Protein AF-A0A3S0XST9-F1 (afdb_monomer)

Mean predicted aligned error: 10.54 Å

Solvent-accessible surface area (backbone atoms only — not comparable to full-atom values): 20485 Å² total; per-residue (Å²): 135,89,70,98,72,83,72,50,52,45,66,61,37,36,50,30,49,51,44,31,43,53,52,37,44,76,69,76,38,55,56,45,59,53,44,26,42,48,52,28,51,60,70,71,45,91,53,90,50,89,57,83,62,83,56,82,46,67,39,50,47,47,39,54,50,53,61,67,44,84,50,66,65,25,42,53,25,36,50,51,32,51,36,51,50,20,44,75,64,25,73,61,60,63,73,89,52,50,85,82,49,98,62,53,58,21,26,56,44,6,22,56,44,48,46,53,69,76,36,72,90,52,79,44,75,41,76,49,43,30,72,57,53,64,71,47,54,74,66,53,48,52,46,50,39,48,45,41,41,73,69,58,39,36,36,34,44,30,46,51,36,58,65,68,94,54,4,68,54,18,37,53,49,49,44,54,47,51,70,33,47,45,81,56,31,39,39,34,53,40,74,35,61,64,29,69,49,53,74,70,50,44,52,49,51,56,52,39,53,60,22,20,21,27,41,35,40,48,60,30,41,51,49,62,44,52,61,65,53,44,48,51,50,45,53,41,52,73,71,23,75,57,31,28,34,41,33,42,27,42,15,40,49,39,63,29,52,73,38,69,68,40,27,52,38,52,52,50,58,47,52,35,70,60,30,42,34,41,34,46,25,61,21,55,55,85,73,44,61,68,74,58,38,51,53,52,49,53,43,58,75,69,27,62,36,71,37,48,41,58,69,68,73,69,82,90,60,79,70,82,91,65,102,54,62,78,86,72,83,86,72,86,78,73,89,75,95,74,90,77,88,78,82,79,82,80,80,84,81,84,80,90,83,82,82,88,84,78,91,86,88,88,88,130

Structure (mmCIF, N/CA/C/O backbone):
data_AF-A0A3S0XST9-F1
#
_entry.id   AF-A0A3S0XST9-F1
#
loop_
_atom_site.group_PDB
_atom_site.id
_atom_site.type_symbol
_atom_site.label_atom_id
_atom_site.label_alt_id
_atom_site.label_comp_id
_atom_site.label_asym_id
_atom_site.label_entity_id
_atom_site.label_seq_id
_atom_site.pdbx_PDB_ins_code
_atom_site.Cartn_x
_atom_site.Cartn_y
_atom_site.Cartn_z
_atom_site.occupancy
_atom_site.B_iso_or_equiv
_atom_site.auth_seq_id
_atom_site.auth_comp_id
_atom_site.auth_asym_id
_atom_site.auth_atom_id
_atom_site.pdbx_PDB_model_num
ATOM 1 N N . MET A 1 1 ? -0.990 -10.143 44.076 1.00 29.45 1 MET A N 1
ATOM 2 C CA . MET A 1 1 ? 0.355 -10.098 43.459 1.00 29.45 1 MET A CA 1
ATOM 3 C C . MET A 1 1 ? 0.190 -10.361 41.968 1.00 29.45 1 MET A C 1
ATOM 5 O O . MET A 1 1 ? -0.316 -11.432 41.656 1.00 29.45 1 MET A O 1
ATOM 9 N N . PRO A 1 2 ? 0.519 -9.442 41.047 1.00 43.81 2 PRO A N 1
ATOM 10 C CA . PRO A 1 2 ? 0.408 -9.740 39.624 1.00 43.81 2 PRO A CA 1
ATOM 11 C C . PRO A 1 2 ? 1.675 -10.475 39.166 1.00 43.81 2 PRO A C 1
ATOM 13 O O . PRO A 1 2 ? 2.785 -9.961 39.301 1.00 43.81 2 PRO A O 1
ATOM 16 N N . GLY A 1 3 ? 1.509 -11.713 38.698 1.00 36.72 3 GLY A N 1
ATOM 17 C CA . GLY A 1 3 ? 2.599 -12.554 38.202 1.00 36.72 3 GLY A CA 1
ATOM 18 C C . GLY A 1 3 ? 3.196 -12.037 36.881 1.00 36.72 3 GLY A C 1
ATOM 19 O O . GLY A 1 3 ? 2.533 -11.300 36.150 1.00 36.72 3 GLY A O 1
ATOM 20 N N . PRO A 1 4 ? 4.441 -12.419 36.536 1.00 46.41 4 PRO A N 1
ATOM 21 C CA . PRO A 1 4 ? 5.232 -11.717 35.524 1.00 46.41 4 PRO A CA 1
ATOM 22 C C . PRO A 1 4 ? 4.907 -12.078 34.062 1.00 46.41 4 PRO A C 1
ATOM 24 O O . PRO A 1 4 ? 5.557 -11.563 33.158 1.00 46.41 4 PRO A O 1
ATOM 27 N N . PHE A 1 5 ? 3.908 -12.926 33.789 1.00 54.03 5 PHE A N 1
ATOM 28 C CA . PHE A 1 5 ? 3.659 -13.456 32.439 1.00 54.03 5 PHE A CA 1
ATOM 29 C C . PHE A 1 5 ? 2.185 -13.783 32.166 1.00 54.03 5 PHE A C 1
ATOM 31 O O . PHE A 1 5 ? 1.890 -14.806 31.549 1.00 54.03 5 PHE A O 1
ATOM 38 N N . ASN A 1 6 ? 1.243 -12.947 32.609 1.00 63.88 6 ASN A N 1
ATOM 39 C CA . ASN A 1 6 ? -0.163 -13.185 32.281 1.00 63.88 6 ASN A CA 1
ATOM 40 C C . ASN A 1 6 ? -0.367 -13.081 30.755 1.00 63.88 6 ASN A C 1
ATOM 42 O O . ASN A 1 6 ? -0.188 -12.024 30.140 1.00 63.88 6 ASN A O 1
ATOM 46 N N . LYS A 1 7 ? -0.680 -14.221 30.135 1.00 82.38 7 LYS A N 1
ATOM 47 C CA . LYS A 1 7 ? -1.118 -14.333 28.743 1.00 82.38 7 LYS A CA 1
ATOM 48 C C . LYS A 1 7 ? -2.631 -14.457 28.783 1.00 82.38 7 LYS A C 1
ATOM 50 O O . LYS A 1 7 ? -3.124 -15.425 29.346 1.00 82.38 7 LYS A O 1
ATOM 55 N N . PHE A 1 8 ? -3.327 -13.490 28.206 1.00 88.12 8 PHE A N 1
ATOM 56 C CA . PHE A 1 8 ? -4.782 -13.497 28.159 1.00 88.12 8 PHE A CA 1
ATOM 57 C C . PHE A 1 8 ? -5.239 -14.045 26.817 1.00 88.12 8 PHE A C 1
ATOM 59 O O . PHE A 1 8 ? -4.691 -13.703 25.762 1.00 88.12 8 PHE A O 1
ATOM 66 N N . SER A 1 9 ? -6.210 -14.940 26.879 1.00 92.94 9 SER A N 1
ATOM 67 C CA . SER A 1 9 ? -6.907 -15.511 25.739 1.00 92.94 9 SER A CA 1
ATOM 68 C C . SER A 1 9 ? -7.765 -14.463 25.032 1.00 92.94 9 SER A C 1
ATOM 70 O O . SER A 1 9 ? -8.048 -13.385 25.556 1.00 92.94 9 SER A O 1
ATOM 72 N N . PHE A 1 10 ? -8.177 -14.794 23.813 1.00 93.56 10 PHE A N 1
ATOM 73 C CA . PHE A 1 10 ? -9.104 -13.975 23.048 1.00 93.56 10 PHE A CA 1
ATOM 74 C C . PHE A 1 10 ? -10.433 -13.749 23.793 1.00 93.56 10 PHE A C 1
ATOM 76 O O . PHE A 1 10 ? -10.877 -12.609 23.894 1.00 93.56 10 PHE A O 1
ATOM 83 N N . GLU A 1 11 ? -11.008 -14.799 24.389 1.00 96.38 11 GLU A N 1
ATOM 84 C CA . GLU A 1 11 ? -12.273 -14.710 25.134 1.00 96.38 11 GLU A CA 1
ATOM 85 C C . GLU A 1 11 ? -12.169 -13.801 26.366 1.00 96.38 11 GLU A C 1
ATOM 87 O O . GLU A 1 11 ? -13.071 -13.010 26.626 1.00 96.38 11 GLU A O 1
ATOM 92 N N . GLU A 1 12 ? -11.047 -13.836 27.092 1.00 95.56 12 GLU A N 1
ATOM 93 C CA . GLU A 1 12 ? -10.814 -12.918 28.216 1.00 95.56 12 GLU A CA 1
ATOM 94 C C . GLU A 1 12 ? -10.725 -11.460 27.747 1.00 95.56 12 GLU A C 1
ATOM 96 O O . GLU A 1 12 ? -11.299 -10.567 28.375 1.00 95.56 12 GLU A O 1
ATOM 101 N N . CYS A 1 13 ? -10.042 -11.201 26.626 1.00 97.00 13 CYS A N 1
ATOM 102 C CA . CYS A 1 13 ? -9.981 -9.863 26.040 1.00 97.00 13 CYS A CA 1
ATOM 103 C C . CYS A 1 13 ? -11.356 -9.374 25.575 1.00 97.00 13 CYS A C 1
ATOM 105 O O . CYS A 1 13 ? -11.729 -8.236 25.862 1.00 97.00 13 CYS A O 1
ATOM 107 N N . LYS A 1 14 ? -12.115 -10.235 24.897 1.00 97.31 14 LYS A N 1
ATOM 108 C CA . LYS A 1 14 ? -13.475 -9.951 24.437 1.00 97.31 14 LYS A CA 1
ATOM 109 C C . LYS A 1 14 ? -14.407 -9.635 25.602 1.00 97.31 14 LYS A C 1
ATOM 111 O O . LYS A 1 14 ? -15.058 -8.593 25.585 1.00 97.31 14 LYS A O 1
ATOM 116 N N . HIS A 1 15 ? -14.399 -10.466 26.642 1.00 97.50 15 HIS A N 1
ATOM 117 C CA . HIS A 1 15 ? -15.214 -10.255 27.834 1.00 97.50 15 HIS A CA 1
ATOM 118 C C . HIS A 1 15 ? -14.896 -8.922 28.525 1.00 97.50 15 HIS A C 1
ATOM 120 O O . HIS A 1 15 ? -15.807 -8.191 28.904 1.00 97.50 15 HIS A O 1
ATOM 126 N N . ALA A 1 16 ? -13.614 -8.563 28.642 1.00 97.44 16 ALA A N 1
ATOM 127 C CA . ALA A 1 16 ? -13.216 -7.291 29.238 1.00 97.44 16 ALA A CA 1
ATOM 128 C C . ALA A 1 16 ? -13.694 -6.077 28.424 1.00 97.44 16 ALA A C 1
ATOM 130 O O . ALA A 1 16 ? -14.149 -5.090 29.006 1.00 97.44 16 ALA A O 1
ATOM 131 N N . ILE A 1 17 ? -13.627 -6.149 27.090 1.00 98.06 17 ILE A N 1
ATOM 132 C CA . ILE A 1 17 ? -14.151 -5.094 26.213 1.00 98.06 17 ILE A CA 1
ATOM 133 C C . ILE A 1 17 ? -15.674 -5.002 26.359 1.00 98.06 17 ILE A C 1
ATOM 135 O O . ILE A 1 17 ? -16.196 -3.913 26.572 1.00 98.06 17 ILE A O 1
ATOM 139 N N . GLU A 1 18 ? -16.398 -6.121 26.324 1.00 97.88 18 GLU A N 1
ATOM 140 C CA . GLU A 1 18 ? -17.858 -6.134 26.489 1.00 97.88 18 GLU A CA 1
ATOM 141 C C . GLU A 1 18 ? -18.297 -5.590 27.858 1.00 97.88 18 GLU A C 1
ATOM 143 O O . GLU A 1 18 ? -19.232 -4.790 27.932 1.00 97.88 18 GLU A O 1
ATOM 148 N N . ALA A 1 19 ? -17.596 -5.952 28.936 1.00 97.44 19 ALA A N 1
ATOM 149 C CA . ALA A 1 19 ? -17.848 -5.420 30.274 1.00 97.44 19 ALA A CA 1
ATOM 150 C C . ALA A 1 19 ? -17.628 -3.900 30.337 1.00 97.44 19 ALA A C 1
ATOM 152 O O . ALA A 1 19 ? -18.449 -3.183 30.914 1.00 97.44 19 ALA A O 1
ATOM 153 N N . PHE A 1 20 ? -16.562 -3.398 29.704 1.00 97.31 20 PHE A N 1
ATOM 154 C CA . PHE A 1 20 ? -16.310 -1.963 29.576 1.00 97.31 20 PHE A CA 1
ATOM 155 C C . PHE A 1 20 ? -17.433 -1.247 28.811 1.00 97.31 20 PHE A C 1
ATOM 157 O O . PHE A 1 20 ? -17.933 -0.227 29.283 1.00 97.31 20 PHE A O 1
ATOM 164 N N . LEU A 1 21 ? -17.885 -1.797 27.680 1.00 96.81 21 LEU A N 1
ATOM 165 C CA . LEU A 1 21 ? -18.958 -1.202 26.874 1.00 96.81 21 LEU A CA 1
ATOM 166 C C . LEU A 1 21 ? -20.324 -1.237 27.569 1.00 96.81 21 LEU A C 1
ATOM 168 O O . LEU A 1 21 ? -21.140 -0.336 27.389 1.00 96.81 21 LEU A O 1
ATOM 172 N N . ASN A 1 22 ? -20.605 -2.278 28.351 1.00 96.50 22 ASN A N 1
ATOM 173 C CA . ASN A 1 22 ? -21.838 -2.344 29.135 1.00 96.50 22 ASN A CA 1
ATOM 174 C C . ASN A 1 22 ? -21.806 -1.333 30.288 1.00 96.50 22 ASN A C 1
ATOM 176 O O . ASN A 1 22 ? -22.808 -0.668 30.556 1.00 96.50 22 ASN A O 1
ATOM 180 N N . TYR A 1 23 ? -20.648 -1.166 30.932 1.00 95.62 23 TYR A N 1
ATOM 181 C CA . TYR A 1 23 ? -20.463 -0.123 31.935 1.00 95.62 23 TYR A CA 1
ATOM 182 C C . TYR A 1 23 ? -20.606 1.278 31.336 1.00 95.62 23 TYR A C 1
ATOM 184 O O . TYR A 1 23 ? -21.320 2.103 31.906 1.00 95.62 23 TYR A O 1
ATOM 192 N N . SER A 1 24 ? -19.998 1.552 30.179 1.00 94.38 24 SER A N 1
ATOM 193 C CA . SER A 1 24 ? -20.101 2.872 29.554 1.00 94.38 24 SER A CA 1
ATOM 194 C C . SER A 1 24 ? -21.536 3.228 29.178 1.00 94.38 24 SER A C 1
ATOM 196 O O . SER A 1 24 ? -21.998 4.327 29.486 1.00 94.38 24 SER A O 1
ATOM 198 N N . GLN A 1 25 ? -22.290 2.258 28.661 1.00 94.44 25 GLN A N 1
ATOM 199 C CA . GLN A 1 25 ? -23.712 2.423 28.384 1.00 94.44 25 GLN A CA 1
ATOM 200 C C . GLN A 1 25 ? -24.525 2.700 29.660 1.00 94.44 25 GLN A C 1
ATOM 202 O O . GLN A 1 25 ? -25.436 3.524 29.635 1.00 94.44 25 GLN A O 1
ATOM 207 N N . SER A 1 26 ? -24.174 2.083 30.797 1.00 94.88 26 SER A N 1
ATOM 208 C CA . SER A 1 26 ? -24.804 2.380 32.099 1.00 94.88 26 SER A CA 1
ATOM 209 C C . SER A 1 26 ? -24.530 3.804 32.610 1.00 94.88 26 SER A C 1
ATOM 211 O O . SER A 1 26 ? -25.218 4.283 33.510 1.00 94.88 26 SER A O 1
ATOM 213 N N . LYS A 1 27 ? -23.523 4.477 32.041 1.00 93.06 27 LYS A N 1
ATOM 214 C CA . LYS A 1 27 ? -23.192 5.889 32.273 1.00 93.06 27 LYS A CA 1
ATOM 215 C C . LYS A 1 27 ? -23.728 6.806 31.171 1.00 93.06 27 LYS A C 1
ATOM 217 O O . LYS A 1 27 ? -23.290 7.946 31.089 1.00 93.06 27 LYS A O 1
ATOM 222 N N . GLU A 1 28 ? -24.648 6.307 30.343 1.00 93.31 28 GLU A N 1
ATOM 223 C CA . GLU A 1 28 ? -25.253 7.034 29.218 1.00 93.31 28 GLU A CA 1
ATOM 224 C C . GLU A 1 28 ? -24.237 7.454 28.139 1.00 93.31 28 GLU A C 1
ATOM 226 O O . GLU A 1 28 ? -24.480 8.376 27.363 1.00 93.31 28 GLU A O 1
ATOM 231 N N . ILE A 1 29 ? -23.097 6.758 28.057 1.00 92.25 29 ILE A N 1
ATOM 232 C CA . ILE A 1 29 ? -22.080 6.980 27.026 1.00 92.25 29 ILE A CA 1
ATOM 233 C C . ILE A 1 29 ? -22.273 5.955 25.916 1.00 92.25 29 ILE A C 1
ATOM 235 O O . ILE A 1 29 ? -22.335 4.747 26.158 1.00 92.25 29 ILE A O 1
ATOM 239 N N . ASP A 1 30 ? -22.345 6.443 24.681 1.00 91.94 30 ASP A N 1
ATOM 240 C CA . ASP A 1 30 ? -22.542 5.595 23.516 1.00 91.94 30 ASP A CA 1
ATOM 241 C C . ASP A 1 30 ? -21.377 4.601 23.317 1.00 91.94 30 ASP A C 1
ATOM 243 O O . ASP A 1 30 ? -20.200 4.907 23.568 1.00 91.94 30 ASP A O 1
ATOM 247 N N . LYS A 1 31 ? -21.697 3.382 22.861 1.00 93.75 31 LYS A N 1
ATOM 248 C CA . LYS A 1 31 ? -20.695 2.326 22.635 1.00 93.75 31 LYS A CA 1
ATOM 249 C C . LYS A 1 31 ? -19.704 2.708 21.539 1.00 93.75 31 LYS A C 1
ATOM 251 O O . LYS A 1 31 ? -18.527 2.378 21.670 1.00 93.75 31 LYS A O 1
ATOM 256 N N . LEU A 1 32 ? -20.141 3.429 20.507 1.00 92.62 32 LEU A N 1
ATOM 257 C CA . LEU A 1 32 ? -19.285 3.922 19.430 1.00 92.62 32 LEU A CA 1
ATOM 258 C C . LEU A 1 32 ? -18.243 4.909 19.957 1.00 92.62 32 LEU A C 1
ATOM 260 O O . LEU A 1 32 ? -17.057 4.787 19.638 1.00 92.62 32 LEU A O 1
ATOM 264 N N . ALA A 1 33 ? -18.671 5.856 20.795 1.00 92.19 33 ALA A N 1
ATOM 265 C CA . ALA A 1 33 ? -17.771 6.806 21.444 1.00 92.19 33 ALA A CA 1
ATOM 266 C C . ALA A 1 33 ? -16.784 6.080 22.373 1.00 92.19 33 ALA A C 1
ATOM 268 O O . ALA A 1 33 ? -15.579 6.302 22.303 1.00 92.19 33 ALA A O 1
ATOM 269 N N . SER A 1 34 ? -17.281 5.130 23.168 1.00 94.19 34 SER A N 1
ATOM 270 C CA . SER A 1 34 ? -16.461 4.334 24.094 1.00 94.19 34 SER A CA 1
ATOM 271 C C . SER A 1 34 ? -15.397 3.497 23.372 1.00 94.19 34 SER A C 1
ATOM 273 O O . SER A 1 34 ? -14.256 3.411 23.825 1.00 94.19 34 SER A O 1
ATOM 275 N N . LEU A 1 35 ? -15.756 2.883 22.241 1.00 95.50 35 LEU A N 1
ATOM 276 C CA . LEU A 1 35 ? -14.823 2.143 21.390 1.00 95.50 35 LEU A CA 1
ATOM 277 C C . LEU A 1 35 ? -13.789 3.064 20.750 1.00 95.50 35 LEU A C 1
ATOM 279 O O . LEU A 1 35 ? -12.612 2.714 20.715 1.00 95.50 35 LEU A O 1
ATOM 283 N N . SER A 1 36 ? -14.211 4.240 20.287 1.00 94.00 36 SER A N 1
ATOM 284 C CA . SER A 1 36 ? -13.307 5.234 19.704 1.00 94.00 36 SER A CA 1
ATOM 285 C C . SER A 1 36 ? -12.262 5.694 20.724 1.00 94.00 36 SER A C 1
ATOM 287 O O . SER A 1 36 ? -11.063 5.632 20.448 1.00 94.00 36 SER A O 1
ATOM 289 N N . ASP A 1 37 ? -12.692 6.003 21.950 1.00 92.75 37 ASP A N 1
ATOM 290 C CA . ASP A 1 37 ? -11.800 6.306 23.071 1.00 92.75 37 ASP A CA 1
ATOM 291 C C . ASP A 1 37 ? -10.839 5.148 23.376 1.00 92.75 37 ASP A C 1
ATOM 293 O O . ASP A 1 37 ? -9.653 5.377 23.627 1.00 92.75 37 ASP A O 1
ATOM 297 N N . LEU A 1 38 ? -11.322 3.901 23.340 1.00 95.00 38 LEU A N 1
ATOM 298 C CA . LEU A 1 38 ? -10.500 2.721 23.614 1.00 95.00 38 LEU A CA 1
ATOM 299 C C . LEU A 1 38 ? -9.445 2.466 22.531 1.00 95.00 38 LEU A C 1
ATOM 301 O O . LEU A 1 38 ? -8.315 2.104 22.867 1.00 95.00 38 LEU A O 1
ATOM 305 N N . ILE A 1 39 ? -9.776 2.681 21.256 1.00 95.00 39 ILE A N 1
ATOM 306 C CA . ILE A 1 39 ? -8.812 2.605 20.149 1.00 95.00 39 ILE A CA 1
ATOM 307 C C . ILE A 1 39 ? -7.715 3.653 20.349 1.00 95.00 39 ILE A C 1
ATOM 309 O O . ILE A 1 39 ? -6.527 3.322 20.325 1.00 95.00 39 ILE A O 1
ATOM 313 N N . MET A 1 40 ? -8.103 4.902 20.611 1.00 92.94 40 MET A N 1
ATOM 314 C CA . MET A 1 40 ? -7.154 5.996 20.808 1.00 92.94 40 MET A CA 1
ATOM 315 C C . MET A 1 40 ? -6.267 5.758 22.038 1.00 92.94 40 MET A C 1
ATOM 317 O O . MET A 1 40 ? -5.046 5.926 21.959 1.00 92.94 40 MET A O 1
ATOM 321 N N . TYR A 1 41 ? -6.840 5.249 23.134 1.00 92.94 41 TYR A N 1
ATOM 322 C CA . TYR A 1 41 ? -6.091 4.815 24.317 1.00 92.94 41 TYR A CA 1
ATOM 323 C C . TYR A 1 41 ? -5.086 3.701 23.989 1.00 92.94 41 TYR A C 1
ATOM 325 O O . TYR A 1 41 ? -3.910 3.799 24.349 1.00 92.94 41 TYR A O 1
ATOM 333 N N . TYR A 1 42 ? -5.513 2.662 23.263 1.00 93.19 42 TYR A N 1
ATOM 334 C CA . TYR A 1 42 ? -4.647 1.556 22.838 1.00 93.19 42 TYR A CA 1
ATOM 335 C C . TYR A 1 42 ? -3.467 2.049 21.986 1.00 93.19 42 TYR A C 1
ATOM 337 O O . TYR A 1 42 ? -2.326 1.610 22.162 1.00 93.19 42 TYR A O 1
ATOM 345 N N . MET A 1 43 ? -3.725 3.013 21.102 1.00 92.38 43 MET A N 1
ATOM 346 C CA . MET A 1 43 ? -2.717 3.656 20.258 1.00 92.38 43 MET A CA 1
ATOM 347 C C . MET A 1 43 ? -1.849 4.681 20.998 1.00 92.38 43 MET A C 1
ATOM 349 O O . MET A 1 43 ? -0.888 5.185 20.414 1.00 92.38 43 MET A O 1
ATOM 353 N N . LYS A 1 44 ? -2.150 4.966 22.273 1.00 91.00 44 LYS A N 1
ATOM 354 C CA . LYS A 1 44 ? -1.510 6.007 23.094 1.00 91.00 44 LYS A CA 1
ATOM 355 C C . LYS A 1 44 ? -1.620 7.404 22.478 1.00 91.00 44 LYS A C 1
ATOM 357 O O . LYS A 1 44 ? -0.702 8.213 22.608 1.00 91.00 44 LYS A O 1
ATOM 362 N N . GLN A 1 45 ? -2.720 7.660 21.784 1.00 89.88 45 GLN A N 1
ATOM 363 C CA . GLN A 1 45 ? -3.046 8.968 21.233 1.00 89.88 45 GLN A CA 1
ATOM 364 C C . GLN A 1 45 ? -3.868 9.777 22.241 1.00 89.88 45 GLN A C 1
ATOM 366 O O . GLN A 1 45 ? -4.486 9.185 23.129 1.00 89.88 45 GLN A O 1
ATOM 371 N N . PRO A 1 46 ? -3.899 11.118 22.130 1.00 85.25 46 PRO A N 1
ATOM 372 C CA . PRO A 1 46 ? -4.841 11.929 22.886 1.00 85.25 46 PRO A CA 1
ATOM 373 C C . PRO A 1 46 ? -6.265 11.436 22.636 1.00 85.25 46 PRO A C 1
ATOM 375 O O . PRO A 1 46 ? -6.659 11.215 21.495 1.00 85.25 46 PRO A O 1
ATOM 378 N N . HIS A 1 47 ? -7.024 11.261 23.708 1.00 82.12 47 HIS A N 1
ATOM 379 C CA . HIS A 1 47 ? -8.418 10.859 23.646 1.00 82.12 47 HIS A CA 1
ATOM 380 C C . HIS A 1 47 ? -9.225 11.703 24.640 1.00 82.12 47 HIS A C 1
ATOM 382 O O . HIS A 1 47 ? -8.654 12.191 25.622 1.00 82.12 47 HIS A O 1
ATOM 388 N N . PRO A 1 48 ? -10.540 11.864 24.426 1.00 75.75 48 PRO A N 1
ATOM 389 C CA . PRO A 1 48 ? -11.424 12.652 25.289 1.00 75.75 48 PRO A CA 1
ATOM 390 C C . PRO A 1 48 ? -11.452 12.226 26.768 1.00 75.75 48 PRO A C 1
ATOM 392 O O . PRO A 1 48 ? -12.000 12.950 27.594 1.00 75.75 48 PRO A O 1
ATOM 395 N N . ASN A 1 49 ? -10.846 11.083 27.122 1.00 68.06 49 ASN A N 1
ATOM 396 C CA . ASN A 1 49 ? -10.783 10.539 28.483 1.00 68.06 49 ASN A CA 1
ATOM 397 C C . ASN A 1 49 ? -12.169 10.299 29.114 1.00 68.06 49 ASN A C 1
ATOM 399 O O . ASN A 1 49 ? -12.299 10.385 30.333 1.00 68.06 49 ASN A O 1
ATOM 403 N N . THR A 1 50 ? -13.189 9.940 28.322 1.00 71.81 50 THR A N 1
ATOM 404 C CA . THR A 1 50 ? -14.578 9.835 28.818 1.00 71.81 50 THR A CA 1
ATOM 405 C C . THR A 1 50 ? -14.728 8.898 30.020 1.00 71.81 50 THR A C 1
ATOM 407 O O . THR A 1 50 ? -15.388 9.248 30.994 1.00 71.81 50 THR A O 1
ATOM 410 N N . LEU A 1 51 ? -14.078 7.729 29.992 1.00 84.19 51 LEU A N 1
ATOM 411 C CA . LEU A 1 51 ? -14.031 6.784 31.122 1.00 84.19 51 LEU A CA 1
ATOM 412 C C . LEU A 1 51 ? -12.628 6.248 31.414 1.00 84.19 51 LEU A C 1
ATOM 414 O O . LEU A 1 51 ? -12.338 5.841 32.537 1.00 84.19 51 LEU A O 1
ATOM 418 N N . LEU A 1 52 ? -11.743 6.251 30.416 1.00 86.19 52 LEU A N 1
ATOM 419 C CA . LEU A 1 52 ? -10.425 5.612 30.486 1.00 86.19 52 LEU A CA 1
ATOM 420 C C . LEU A 1 52 ? -9.383 6.417 31.288 1.00 86.19 52 LEU A C 1
ATOM 422 O O . LEU A 1 52 ? -8.291 5.903 31.538 1.00 86.19 52 LEU A O 1
ATOM 426 N N . GLY A 1 53 ? -9.721 7.632 31.731 1.00 78.50 53 GLY A N 1
ATOM 427 C CA . GLY A 1 53 ? -8.879 8.482 32.577 1.00 78.50 53 GLY A CA 1
ATOM 428 C C . GLY A 1 53 ? -8.736 7.939 34.004 1.00 78.50 53 GLY A C 1
ATOM 429 O O . GLY A 1 53 ? -7.843 7.134 34.279 1.00 78.50 53 GLY A O 1
ATOM 430 N N . GLU A 1 54 ? -9.623 8.358 34.910 1.00 71.38 54 GLU A N 1
ATOM 431 C CA . GLU A 1 54 ? -9.510 8.107 36.362 1.00 71.38 54 GLU A CA 1
ATOM 432 C C . GLU A 1 54 ? -10.546 7.126 36.934 1.00 71.38 54 GLU A C 1
ATOM 434 O O . GLU A 1 54 ? -10.609 6.940 38.147 1.00 71.38 54 GLU A O 1
ATOM 439 N N . SER A 1 55 ? -11.360 6.475 36.096 1.00 83.62 55 SER A N 1
ATOM 440 C CA . SER A 1 55 ? -12.355 5.528 36.609 1.00 83.62 55 SER A CA 1
ATOM 441 C C . SER A 1 55 ? -11.696 4.380 37.382 1.00 83.62 55 SER A C 1
ATOM 443 O O . SER A 1 55 ? -10.765 3.729 36.896 1.00 83.62 55 SER A O 1
ATOM 445 N N . THR A 1 56 ? -12.215 4.126 38.584 1.00 87.31 56 THR A N 1
ATOM 446 C CA . THR A 1 56 ? -11.827 3.011 39.457 1.00 87.31 56 THR A CA 1
ATOM 447 C C . THR A 1 56 ? -12.700 1.773 39.252 1.00 87.31 56 THR A C 1
ATOM 449 O O . THR A 1 56 ? -12.598 0.823 40.024 1.00 87.31 56 THR A O 1
ATOM 452 N N . GLU A 1 57 ? -13.592 1.792 38.261 1.00 94.56 57 GLU A N 1
ATOM 453 C CA . GLU A 1 57 ? -14.455 0.657 37.948 1.00 94.56 57 GLU A CA 1
ATOM 454 C C . GLU A 1 57 ? -13.626 -0.550 37.498 1.00 94.56 57 GLU A C 1
ATOM 456 O O . GLU A 1 57 ? -12.706 -0.413 36.685 1.00 94.56 57 GLU A O 1
ATOM 461 N N . GLU A 1 58 ? -13.982 -1.744 37.973 1.00 94.56 58 GLU A N 1
ATOM 462 C CA . GLU A 1 58 ? -13.240 -2.971 37.671 1.00 94.56 58 GLU A CA 1
ATOM 463 C C . GLU A 1 58 ? -13.166 -3.243 36.160 1.00 94.56 58 GLU A C 1
ATOM 465 O O . GLU A 1 58 ? -12.096 -3.567 35.643 1.00 94.56 58 GLU A O 1
ATOM 470 N N . SER A 1 59 ? -14.262 -3.015 35.428 1.00 94.75 59 SER A N 1
ATOM 471 C CA . SER A 1 59 ? -14.315 -3.180 33.968 1.00 94.75 59 SER A CA 1
ATOM 472 C C . SER A 1 59 ? -13.372 -2.221 33.226 1.00 94.75 59 SER A C 1
ATOM 474 O O . SER A 1 59 ? -12.708 -2.617 32.265 1.00 94.75 59 SER A O 1
ATOM 476 N N . VAL A 1 60 ? -13.246 -0.978 33.703 1.00 94.81 60 VAL A N 1
ATOM 477 C CA . VAL A 1 60 ? -12.335 0.023 33.131 1.00 94.81 60 VAL A CA 1
ATOM 478 C C . VAL A 1 60 ? -10.880 -0.309 33.464 1.00 94.81 60 VAL A C 1
ATOM 480 O O . VAL A 1 60 ? -10.007 -0.241 32.595 1.00 94.81 60 VAL A O 1
ATOM 483 N N . ILE A 1 61 ? -10.598 -0.712 34.705 1.00 94.00 61 ILE A N 1
ATOM 484 C CA . ILE A 1 61 ? -9.255 -1.137 35.120 1.00 94.00 61 ILE A CA 1
ATOM 485 C C . ILE A 1 61 ? -8.808 -2.353 34.298 1.00 94.00 61 ILE A C 1
ATOM 487 O O . ILE A 1 61 ? -7.680 -2.370 33.797 1.00 94.00 61 ILE A O 1
ATOM 491 N N . ALA A 1 62 ? -9.690 -3.338 34.108 1.00 94.38 62 ALA A N 1
ATOM 492 C CA . ALA A 1 62 ? -9.404 -4.549 33.347 1.00 94.38 62 ALA A CA 1
ATOM 493 C C . ALA A 1 62 ? -9.056 -4.243 31.882 1.00 94.38 62 ALA A C 1
ATOM 495 O O . ALA A 1 62 ? -8.004 -4.674 31.399 1.00 94.38 62 ALA A O 1
ATOM 496 N N . VAL A 1 63 ? -9.875 -3.451 31.178 1.00 95.56 63 VAL A N 1
ATOM 497 C CA . VAL A 1 63 ? -9.624 -3.137 29.759 1.00 95.56 63 VAL A CA 1
ATOM 498 C C . VAL A 1 63 ? -8.346 -2.300 29.568 1.00 95.56 63 VAL A C 1
ATOM 500 O O . VAL A 1 63 ? -7.577 -2.538 28.630 1.00 95.56 63 VAL A O 1
ATOM 503 N N . LYS A 1 64 ? -8.035 -1.383 30.499 1.00 93.69 64 LYS A N 1
ATOM 504 C CA . LYS A 1 64 ? -6.771 -0.615 30.512 1.00 93.69 64 LYS A CA 1
ATOM 505 C C . LYS A 1 64 ? -5.556 -1.508 30.765 1.00 93.69 64 LYS A C 1
ATO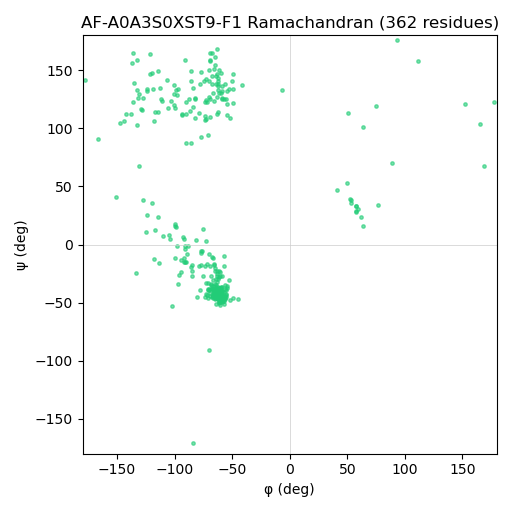M 507 O O . LYS A 1 64 ? -4.511 -1.361 30.127 1.00 93.69 64 LYS A O 1
ATOM 512 N N . TYR A 1 65 ? -5.678 -2.459 31.686 1.00 92.50 65 TYR A N 1
ATOM 513 C CA . TYR A 1 65 ? -4.609 -3.409 31.968 1.00 92.50 65 TYR A CA 1
ATOM 514 C C . TYR A 1 65 ? -4.322 -4.310 30.758 1.00 92.50 65 TYR A C 1
ATOM 516 O O . TYR A 1 65 ? -3.167 -4.462 30.360 1.00 92.50 65 TYR A O 1
ATOM 524 N N . LEU A 1 66 ? -5.360 -4.851 30.118 1.00 93.19 66 LEU A N 1
ATOM 525 C CA . LEU A 1 66 ? -5.206 -5.720 28.947 1.00 93.19 66 LEU A CA 1
ATOM 526 C C . LEU A 1 66 ? -4.641 -4.977 27.732 1.00 93.19 66 LEU A C 1
ATOM 528 O O . LEU A 1 66 ? -3.706 -5.469 27.102 1.00 93.19 66 LEU A O 1
ATOM 532 N N . SER A 1 67 ? -5.137 -3.772 27.443 1.00 91.44 67 SER A N 1
ATOM 533 C CA . SER A 1 67 ? -4.629 -2.939 26.339 1.00 91.44 67 SER A CA 1
ATOM 534 C C . SER A 1 67 ? -3.160 -2.530 26.513 1.00 91.44 67 SER A C 1
ATOM 536 O O . SER A 1 67 ? -2.441 -2.376 25.526 1.00 91.44 67 SER A O 1
ATOM 538 N N . SER A 1 68 ? -2.681 -2.402 27.755 1.00 90.12 68 SER A N 1
ATOM 539 C CA . SER A 1 68 ? -1.289 -2.045 28.069 1.00 90.12 68 SER A CA 1
ATOM 540 C C . SER A 1 68 ? -0.345 -3.245 28.245 1.00 90.12 68 SER A C 1
ATOM 542 O O . SER A 1 68 ? 0.872 -3.056 28.393 1.00 90.12 68 SER A O 1
ATOM 544 N N . CYS A 1 69 ? -0.860 -4.479 28.190 1.00 90.19 69 CYS A N 1
ATOM 545 C CA . CYS A 1 69 ? -0.048 -5.690 28.293 1.00 90.19 69 CYS A CA 1
ATOM 546 C C . CYS A 1 69 ? 1.013 -5.753 27.184 1.00 90.19 69 CYS A C 1
ATOM 548 O O . CYS A 1 69 ? 0.750 -5.504 26.011 1.00 90.19 69 CYS A O 1
ATOM 550 N N . LYS A 1 70 ? 2.245 -6.128 27.550 1.00 87.31 70 LYS A N 1
ATOM 551 C CA . LYS A 1 70 ? 3.386 -6.166 26.614 1.00 87.31 70 LYS A CA 1
ATOM 552 C C . LYS A 1 70 ? 3.562 -7.507 25.901 1.00 87.31 70 LYS A C 1
ATOM 554 O O . LYS A 1 70 ? 4.305 -7.571 24.923 1.00 87.31 70 LYS A O 1
ATOM 559 N N . THR A 1 71 ? 2.914 -8.570 26.376 1.00 90.06 71 THR A N 1
ATOM 560 C CA . THR A 1 71 ? 3.027 -9.909 25.785 1.00 90.06 71 THR A CA 1
ATOM 561 C C . THR A 1 71 ? 2.406 -9.921 24.387 1.00 90.06 71 THR A C 1
ATOM 563 O O . THR A 1 71 ? 1.282 -9.463 24.195 1.00 90.06 71 THR A O 1
ATOM 566 N N . GLN A 1 72 ? 3.134 -10.444 23.393 1.00 89.44 72 GLN A N 1
ATOM 567 C CA . GLN A 1 72 ? 2.681 -10.449 21.995 1.00 89.44 72 GLN A CA 1
ATOM 568 C C . GLN A 1 72 ? 1.318 -11.135 21.837 1.00 89.44 72 GLN A C 1
ATOM 570 O O . GLN A 1 72 ? 0.434 -10.571 21.207 1.00 89.44 72 GLN A O 1
ATOM 575 N N . GLN A 1 73 ? 1.125 -12.293 22.480 1.00 90.81 73 GLN A N 1
ATOM 576 C CA . GLN A 1 73 ? -0.140 -13.029 22.437 1.00 90.81 73 GLN A CA 1
ATOM 577 C C . GLN A 1 73 ? -1.323 -12.186 22.929 1.00 90.81 73 GLN A C 1
ATOM 579 O O . GLN A 1 73 ? -2.317 -12.072 22.222 1.00 90.81 73 GLN A O 1
ATOM 584 N N . THR A 1 74 ? -1.214 -11.572 24.114 1.00 92.25 74 THR A N 1
ATOM 585 C CA . THR A 1 74 ? -2.287 -10.728 24.659 1.00 92.25 74 THR A CA 1
ATOM 586 C C . THR A 1 74 ? -2.539 -9.526 23.759 1.00 92.25 74 THR A C 1
ATOM 588 O O . THR A 1 74 ? -3.687 -9.193 23.508 1.00 92.25 74 THR A O 1
ATOM 591 N N . ARG A 1 75 ? -1.486 -8.888 23.230 1.00 91.44 75 ARG A N 1
ATOM 592 C CA . ARG A 1 75 ? -1.637 -7.736 22.328 1.00 91.44 75 ARG A CA 1
ATOM 593 C C . ARG A 1 75 ? -2.390 -8.097 21.055 1.00 91.44 75 ARG A C 1
ATOM 595 O O . ARG A 1 75 ? -3.252 -7.326 20.649 1.00 91.44 75 ARG A O 1
ATOM 602 N N . SER A 1 76 ? -2.073 -9.242 20.451 1.00 91.94 76 SER A N 1
ATOM 603 C CA . SER A 1 76 ? -2.768 -9.752 19.267 1.00 91.94 76 SER A CA 1
ATOM 604 C C . SER A 1 76 ? -4.215 -10.133 19.583 1.00 91.94 76 SER A C 1
ATOM 606 O O . SER A 1 76 ? -5.114 -9.708 18.868 1.00 91.94 76 SER A O 1
ATOM 608 N N . ASN A 1 77 ? -4.450 -10.857 20.681 1.00 95.12 77 ASN A N 1
ATOM 609 C CA . ASN A 1 77 ? -5.792 -11.253 21.118 1.00 95.12 77 ASN A CA 1
ATOM 610 C C . ASN A 1 77 ? -6.676 -10.037 21.434 1.00 95.12 77 ASN A C 1
ATOM 612 O O . ASN A 1 77 ? -7.821 -9.980 20.998 1.00 95.12 77 ASN A O 1
ATOM 616 N N . PHE A 1 78 ? -6.133 -9.050 22.151 1.00 96.62 78 PHE A N 1
ATOM 617 C CA . PHE A 1 78 ? -6.836 -7.813 22.480 1.00 96.62 78 PHE A CA 1
ATOM 618 C C . PHE A 1 78 ? -7.158 -7.001 21.232 1.00 96.62 78 PHE A C 1
ATOM 620 O O . PHE A 1 78 ? -8.283 -6.540 21.082 1.00 96.62 78 PHE A O 1
ATOM 627 N N . LEU A 1 79 ? -6.190 -6.849 20.325 1.00 95.69 79 LEU A N 1
ATOM 628 C CA . LEU A 1 79 ? -6.403 -6.148 19.065 1.00 95.69 79 LEU A CA 1
ATOM 629 C C . LEU A 1 79 ? -7.505 -6.819 18.239 1.00 95.69 79 LEU A C 1
ATOM 631 O O . LEU A 1 79 ? -8.410 -6.136 17.773 1.00 95.69 79 LEU A O 1
ATOM 635 N N . TYR A 1 80 ? -7.472 -8.147 18.117 1.00 95.12 80 TYR A N 1
ATOM 636 C CA . TYR A 1 80 ? -8.501 -8.887 17.394 1.00 95.12 80 TYR A CA 1
ATOM 637 C C . TYR A 1 80 ? -9.886 -8.686 18.030 1.00 95.12 80 TYR A C 1
ATOM 639 O O . TYR A 1 80 ? -10.820 -8.274 17.341 1.00 95.12 80 TYR A O 1
ATOM 647 N N . ALA A 1 81 ? -9.992 -8.829 19.357 1.00 97.69 81 ALA A N 1
ATOM 648 C CA . ALA A 1 81 ? -11.232 -8.590 20.099 1.00 97.69 81 ALA A CA 1
ATOM 649 C C . ALA A 1 81 ? -11.743 -7.146 19.966 1.00 97.69 81 ALA A C 1
ATOM 651 O O . ALA A 1 81 ? -12.946 -6.928 19.841 1.00 97.69 81 ALA A O 1
ATOM 652 N N . LEU A 1 82 ? -10.842 -6.160 19.941 1.00 97.75 82 LEU A N 1
ATOM 653 C CA . LEU A 1 82 ? -11.185 -4.755 19.734 1.00 97.75 82 LEU A CA 1
ATOM 654 C C . LEU A 1 82 ? -11.758 -4.518 18.336 1.00 97.75 82 LEU A C 1
ATOM 656 O O . LEU A 1 82 ? -12.794 -3.867 18.214 1.00 97.75 82 LEU A O 1
ATOM 660 N N . THR A 1 83 ? -11.130 -5.067 17.292 1.00 96.69 83 THR A N 1
ATOM 661 C CA . THR A 1 83 ? -11.640 -4.928 15.919 1.00 96.69 83 THR A CA 1
ATOM 662 C C . THR A 1 83 ? -12.988 -5.635 15.727 1.00 96.69 83 THR A C 1
ATOM 664 O O . THR A 1 83 ? -13.879 -5.059 15.108 1.00 96.69 83 THR A O 1
ATOM 667 N N . GLU A 1 84 ? -13.192 -6.811 16.341 1.00 96.38 84 GLU A N 1
ATOM 668 C CA . GLU A 1 84 ? -14.485 -7.519 16.328 1.00 96.38 84 GLU A CA 1
ATOM 669 C C . GLU A 1 84 ? -15.572 -6.720 17.064 1.00 96.38 84 GLU A C 1
ATOM 671 O O . GLU A 1 84 ? -16.708 -6.623 16.596 1.00 96.38 84 GLU A O 1
ATOM 676 N N . ALA A 1 85 ? -15.237 -6.107 18.205 1.00 97.44 85 ALA A N 1
ATOM 677 C CA . ALA A 1 85 ? -16.170 -5.257 18.939 1.00 97.44 85 ALA A CA 1
ATOM 678 C C . ALA A 1 85 ? -16.563 -4.008 18.134 1.00 97.44 85 ALA A C 1
ATOM 680 O O . ALA A 1 85 ? -17.732 -3.621 18.157 1.00 97.44 85 ALA A O 1
ATOM 681 N N . CYS A 1 86 ? -15.620 -3.414 17.391 1.00 97.06 86 CYS A N 1
ATOM 682 C CA . CYS A 1 86 ? -15.911 -2.322 16.458 1.00 97.06 86 CYS A CA 1
ATOM 683 C C . CYS A 1 86 ? -16.888 -2.774 15.379 1.00 97.06 86 CYS A C 1
ATOM 685 O O . CYS A 1 86 ? -17.936 -2.158 15.230 1.00 97.06 86 CYS A O 1
ATOM 687 N N . TYR A 1 87 ? -16.606 -3.889 14.704 1.00 95.38 87 TYR A N 1
ATOM 688 C CA . TYR A 1 87 ? -17.502 -4.452 13.694 1.00 95.38 87 TYR A CA 1
ATOM 689 C C . TYR A 1 87 ? -18.921 -4.727 14.227 1.00 95.38 87 TYR A C 1
ATOM 691 O O . TYR A 1 87 ? -19.906 -4.461 13.545 1.00 95.38 87 TYR A O 1
ATOM 699 N N . ARG A 1 88 ? -19.049 -5.214 15.467 1.00 95.25 88 ARG A N 1
ATOM 700 C CA . ARG A 1 88 ? -20.357 -5.525 16.068 1.00 95.25 88 ARG A CA 1
ATOM 701 C C . ARG A 1 88 ? -21.176 -4.288 16.449 1.00 95.25 88 ARG A C 1
ATOM 703 O O . ARG A 1 88 ? -22.404 -4.361 16.467 1.00 95.25 88 ARG A O 1
ATOM 710 N N . HIS A 1 89 ? -20.520 -3.204 16.857 1.00 94.81 89 HIS A N 1
ATOM 711 C CA . HIS A 1 89 ? -21.183 -2.077 17.525 1.00 94.81 89 HIS A CA 1
ATOM 712 C C . HIS A 1 89 ? -21.103 -0.750 16.769 1.00 94.81 89 HIS A C 1
ATOM 714 O O . HIS A 1 89 ? -21.828 0.175 17.128 1.00 94.81 89 HIS A O 1
ATOM 720 N N . ALA A 1 90 ? -20.261 -0.643 15.743 1.00 92.81 90 ALA A N 1
ATOM 721 C CA . ALA A 1 90 ? -20.185 0.515 14.866 1.00 92.81 90 ALA A CA 1
ATOM 722 C C . ALA A 1 90 ? -20.801 0.180 13.499 1.00 92.81 90 ALA A C 1
ATOM 724 O O . ALA A 1 90 ? -20.605 -0.929 13.000 1.00 92.81 90 ALA A O 1
ATOM 725 N N . PRO A 1 91 ? -21.524 1.118 12.863 1.00 90.12 91 PRO A N 1
ATOM 726 C CA . PRO A 1 91 ? -21.892 0.946 11.466 1.00 90.12 91 PRO A CA 1
ATOM 727 C C . PRO A 1 91 ? -20.620 0.933 10.608 1.00 90.12 91 PRO A C 1
ATOM 729 O O . PRO A 1 91 ? -19.659 1.646 10.901 1.00 90.12 91 PRO A O 1
ATOM 732 N N . HIS A 1 92 ? -20.628 0.126 9.554 1.00 87.50 92 HIS A N 1
ATOM 733 C CA . HIS A 1 92 ? -19.564 0.077 8.559 1.00 87.50 92 HIS A CA 1
ATOM 734 C C . HIS A 1 92 ? -20.095 0.558 7.207 1.00 87.50 92 HIS A C 1
ATOM 736 O O . HIS A 1 92 ? -21.266 0.364 6.871 1.00 87.50 92 HIS A O 1
ATOM 742 N N . GLU A 1 93 ? -19.215 1.160 6.421 1.00 85.00 93 GLU A N 1
ATOM 743 C CA . GLU A 1 93 ? -19.507 1.701 5.092 1.00 85.00 93 GLU A CA 1
ATOM 744 C C . GLU A 1 93 ? -18.595 1.033 4.055 1.00 85.00 93 GLU A C 1
ATOM 746 O O . GLU A 1 93 ? -17.598 0.421 4.443 1.00 85.00 93 GLU A O 1
ATOM 751 N N . PRO A 1 94 ? -18.898 1.119 2.747 1.00 88.50 94 PRO A N 1
ATOM 752 C CA . PRO A 1 94 ? -17.958 0.698 1.714 1.00 88.50 94 PRO A CA 1
ATOM 753 C C . PRO A 1 94 ? -16.596 1.379 1.899 1.00 88.50 94 PRO A C 1
ATOM 755 O O . PRO A 1 94 ? -16.514 2.593 2.120 1.00 88.50 94 PRO A O 1
ATOM 758 N N . ILE A 1 95 ? -15.514 0.601 1.816 1.00 89.81 95 ILE A N 1
ATOM 759 C CA . ILE A 1 95 ? -14.159 1.113 2.062 1.00 89.81 95 ILE A CA 1
ATOM 760 C C . ILE A 1 95 ? -13.770 2.217 1.068 1.00 89.81 95 ILE A C 1
ATOM 762 O O . ILE A 1 95 ? -13.012 3.123 1.413 1.00 89.81 95 ILE A O 1
ATOM 766 N N . GLU A 1 96 ? -14.345 2.196 -0.136 1.00 87.19 96 GLU A N 1
ATOM 767 C CA . GLU A 1 96 ? -14.117 3.180 -1.195 1.00 87.19 96 GLU A CA 1
ATOM 768 C C . GLU A 1 96 ? -14.686 4.562 -0.859 1.00 87.19 96 GLU A C 1
ATOM 770 O O . GLU A 1 96 ? -14.179 5.568 -1.355 1.00 87.19 96 GLU A O 1
ATOM 775 N N . THR A 1 97 ? -15.733 4.634 -0.029 1.00 86.12 97 THR A N 1
ATOM 776 C CA . THR A 1 97 ? -16.393 5.901 0.326 1.00 86.12 97 THR A CA 1
ATOM 777 C C . THR A 1 97 ? -15.955 6.455 1.678 1.00 86.12 97 THR A C 1
ATOM 779 O O . THR A 1 97 ? -16.222 7.615 1.985 1.00 86.12 97 THR A O 1
ATOM 782 N N . MET A 1 98 ? -15.242 5.655 2.472 1.00 88.62 98 MET A N 1
ATOM 783 C CA . MET A 1 98 ? -14.889 5.948 3.864 1.00 88.62 98 MET A CA 1
ATOM 784 C C . MET A 1 98 ? -14.139 7.280 4.054 1.00 88.62 98 MET A C 1
ATOM 786 O O . MET A 1 98 ? -14.339 7.957 5.061 1.00 88.62 98 MET A O 1
ATOM 790 N N . LEU A 1 99 ? -13.291 7.685 3.100 1.00 85.19 99 LEU A N 1
ATOM 791 C CA . LEU A 1 99 ? -12.534 8.943 3.192 1.00 85.19 99 LEU A CA 1
ATOM 792 C C . LEU A 1 99 ? -13.402 10.200 2.996 1.00 85.19 99 LEU A C 1
ATOM 794 O O . LEU A 1 99 ? -12.971 11.292 3.357 1.00 85.19 99 LEU A O 1
ATOM 798 N N . PHE A 1 100 ? -14.613 10.065 2.448 1.00 81.62 100 PHE A N 1
ATOM 799 C CA . PHE A 1 100 ? -15.487 11.195 2.106 1.00 81.62 100 PHE A CA 1
ATOM 800 C C . PHE A 1 100 ? -16.553 11.494 3.170 1.00 81.62 100 PHE A C 1
ATOM 802 O O . PHE A 1 100 ? -17.324 12.447 3.025 1.00 81.62 100 PHE A O 1
ATOM 809 N N . HIS A 1 101 ? -16.602 10.708 4.247 1.00 80.31 101 HIS A N 1
ATOM 810 C CA . HIS A 1 101 ? -17.574 10.851 5.326 1.00 80.31 101 HIS A CA 1
ATOM 811 C C . HIS A 1 101 ? -16.882 11.115 6.666 1.00 80.31 101 HIS A C 1
ATOM 813 O O . HIS A 1 101 ? -15.779 10.634 6.933 1.00 80.31 101 HIS A O 1
ATOM 819 N N . ILE A 1 102 ? -17.540 11.887 7.540 1.00 70.25 102 ILE A N 1
ATOM 820 C CA . ILE A 1 102 ? -17.066 12.084 8.913 1.00 70.25 102 ILE A CA 1
ATOM 821 C C . ILE A 1 102 ? -17.278 10.770 9.664 1.00 70.25 102 ILE A C 1
ATOM 823 O O . ILE A 1 102 ? -18.358 10.510 10.187 1.00 70.25 102 ILE A O 1
ATOM 827 N N . SER A 1 103 ? -16.230 9.953 9.691 1.00 76.94 103 SER A N 1
ATOM 828 C CA . SER A 1 103 ? -16.238 8.660 10.366 1.00 76.94 103 SER A CA 1
ATOM 829 C C . SER A 1 103 ? -15.587 8.761 11.743 1.00 76.94 103 SER A C 1
ATOM 831 O O . SER A 1 103 ? -14.490 9.314 11.879 1.00 76.94 103 SER A O 1
ATOM 833 N N . TYR A 1 104 ? -16.242 8.194 12.757 1.00 84.44 104 TYR A N 1
ATOM 834 C CA . TYR A 1 104 ? -15.636 7.942 14.065 1.00 84.44 104 TYR A CA 1
ATOM 835 C C . TYR A 1 104 ? -14.521 6.889 13.936 1.00 84.44 104 TYR A C 1
ATOM 837 O O . TYR A 1 104 ? -14.636 5.984 13.103 1.00 84.44 104 TYR A O 1
ATOM 845 N N . PRO A 1 105 ? -13.485 6.915 14.796 1.00 91.06 105 PRO A N 1
ATOM 846 C CA . PRO A 1 105 ? -12.443 5.889 14.835 1.00 91.06 105 PRO A CA 1
ATOM 847 C C . PRO A 1 105 ? -12.960 4.450 14.758 1.00 91.06 105 PRO A C 1
ATOM 849 O O . PRO A 1 105 ? -12.471 3.646 13.965 1.00 91.06 105 PRO A O 1
ATOM 852 N N . ALA A 1 106 ? -13.982 4.131 15.555 1.00 94.06 106 ALA A N 1
ATOM 853 C CA . ALA A 1 106 ? -14.554 2.792 15.596 1.00 94.06 106 ALA A CA 1
ATOM 854 C C . ALA A 1 106 ? -15.255 2.386 14.285 1.00 94.06 106 ALA A C 1
ATOM 856 O O . ALA A 1 106 ? -15.219 1.209 13.941 1.00 94.06 106 ALA A O 1
ATOM 857 N N . GLN A 1 107 ? -15.825 3.332 13.527 1.00 93.69 107 GLN A N 1
ATOM 858 C CA . GLN A 1 107 ? -16.418 3.054 12.208 1.00 93.69 107 GLN A CA 1
ATOM 859 C C . GLN A 1 107 ? -15.339 2.708 11.180 1.00 93.69 107 GLN A C 1
ATOM 861 O O . GLN A 1 107 ? -15.471 1.717 10.472 1.00 93.69 107 GLN A O 1
ATOM 866 N N . ILE A 1 108 ? -14.231 3.460 11.154 1.00 94.25 108 ILE A N 1
ATOM 867 C CA . ILE A 1 108 ? -13.096 3.180 10.258 1.00 94.25 108 ILE A CA 1
ATOM 868 C C . ILE A 1 108 ? -12.560 1.764 10.521 1.00 94.25 108 ILE A C 1
ATOM 870 O O . ILE A 1 108 ? -12.410 0.967 9.597 1.00 94.25 108 ILE A O 1
ATOM 874 N N . VAL A 1 109 ? -12.335 1.414 11.793 1.00 95.81 109 VAL A N 1
ATOM 875 C CA . VAL A 1 109 ? -11.873 0.068 12.171 1.00 95.81 109 VAL A CA 1
ATOM 876 C C . VAL A 1 109 ? -12.898 -1.009 11.796 1.00 95.81 109 VAL A C 1
ATOM 878 O O . VAL A 1 109 ? -12.508 -2.073 11.312 1.00 95.81 109 VAL A O 1
ATOM 881 N N . ALA A 1 110 ? -14.194 -0.746 11.991 1.00 95.50 110 ALA A N 1
ATOM 882 C CA . ALA A 1 110 ? -15.266 -1.666 11.615 1.00 95.50 110 ALA A CA 1
ATOM 883 C C . ALA A 1 110 ? -15.310 -1.926 10.103 1.00 95.50 110 ALA A C 1
ATOM 885 O O . ALA A 1 110 ? -15.457 -3.079 9.704 1.00 95.50 110 ALA A O 1
ATOM 886 N N . THR A 1 111 ? -15.119 -0.897 9.273 1.00 94.38 111 THR A N 1
ATOM 887 C CA . THR A 1 111 ? -15.063 -1.016 7.807 1.00 94.38 111 THR A CA 1
ATOM 888 C C . THR A 1 111 ? -13.914 -1.916 7.349 1.00 94.38 111 THR A C 1
ATOM 890 O O . THR A 1 111 ? -14.138 -2.853 6.585 1.00 94.38 111 THR A O 1
ATOM 893 N N . PHE A 1 112 ? -12.694 -1.716 7.862 1.00 94.38 112 PHE A N 1
ATOM 894 C CA . PHE A 1 112 ? -11.571 -2.602 7.522 1.00 94.38 112 PHE A CA 1
ATOM 895 C C . PHE A 1 112 ? -11.784 -4.037 8.018 1.00 94.38 112 PHE A C 1
ATOM 897 O O . PHE A 1 112 ? -11.460 -4.989 7.308 1.00 94.38 112 PHE A O 1
ATOM 904 N N . HIS A 1 113 ? -12.342 -4.210 9.220 1.00 94.69 113 HIS A N 1
ATOM 905 C CA . HIS A 1 113 ? -12.649 -5.541 9.742 1.00 94.69 113 HIS A CA 1
ATOM 906 C C . HIS A 1 113 ? -13.711 -6.248 8.892 1.00 94.69 113 HIS A C 1
ATOM 908 O O . HIS A 1 113 ? -13.567 -7.434 8.611 1.00 94.69 113 HIS A O 1
ATOM 914 N N . TYR A 1 114 ? -14.741 -5.526 8.441 1.00 93.69 114 TYR A N 1
ATOM 915 C CA . TYR A 1 114 ? -15.771 -6.051 7.547 1.00 93.69 114 TYR A CA 1
ATOM 916 C C . TYR A 1 114 ? -15.180 -6.562 6.224 1.00 93.69 114 TYR A C 1
ATOM 918 O O . TYR A 1 114 ? -15.466 -7.695 5.833 1.00 93.69 114 TYR A O 1
ATOM 926 N N . GLU A 1 115 ? -14.314 -5.786 5.561 1.00 91.06 115 GLU A N 1
ATOM 927 C CA . GLU A 1 115 ? -13.636 -6.247 4.336 1.00 91.06 115 GLU A CA 1
ATOM 928 C C . GLU A 1 115 ? -12.792 -7.504 4.601 1.00 91.06 115 GLU A C 1
ATOM 930 O O . GLU A 1 115 ? -12.864 -8.463 3.834 1.00 91.06 115 GLU A O 1
ATOM 935 N N . ALA A 1 116 ? -12.077 -7.551 5.733 1.00 89.81 116 ALA A N 1
ATOM 936 C CA . ALA A 1 116 ? -11.240 -8.694 6.102 1.00 89.81 116 ALA A CA 1
ATOM 937 C C . ALA A 1 116 ? -12.025 -10.011 6.255 1.00 89.81 116 ALA A C 1
ATOM 939 O O . ALA A 1 116 ? -11.510 -11.078 5.924 1.00 89.81 116 ALA A O 1
ATOM 940 N N . ILE A 1 117 ? -13.252 -9.960 6.787 1.00 90.19 117 ILE A N 1
ATOM 941 C CA . ILE A 1 117 ? -14.045 -11.168 7.077 1.00 90.19 117 ILE A CA 1
ATOM 942 C C . ILE A 1 117 ? -15.006 -11.556 5.951 1.00 90.19 117 ILE A C 1
ATOM 944 O O . ILE A 1 117 ? -15.414 -12.713 5.873 1.00 90.19 117 ILE A O 1
ATOM 948 N N . THR A 1 118 ? -15.403 -10.609 5.097 1.00 87.50 118 THR A N 1
ATOM 949 C CA . THR A 1 118 ? -16.370 -10.873 4.017 1.00 87.50 118 THR A CA 1
ATOM 950 C C . THR A 1 118 ? -15.720 -11.431 2.761 1.00 87.50 118 THR A C 1
ATOM 952 O O . THR A 1 118 ? -16.373 -12.176 2.029 1.00 87.50 118 THR A O 1
ATOM 955 N N . LYS A 1 119 ? -14.438 -11.125 2.533 1.00 81.31 119 LYS A N 1
ATOM 956 C CA . LYS A 1 119 ? -13.645 -11.657 1.421 1.00 81.31 119 LYS A CA 1
ATOM 957 C C . LYS A 1 119 ? -12.304 -12.193 1.943 1.00 81.31 119 LYS A C 1
ATOM 959 O O . LYS A 1 119 ? -11.268 -11.619 1.649 1.00 81.31 119 LYS A O 1
ATOM 964 N N . PRO A 1 120 ? -12.292 -13.283 2.730 1.00 77.19 120 PRO A N 1
ATOM 965 C CA . PRO A 1 120 ? -11.077 -13.747 3.410 1.00 77.19 120 PRO A CA 1
ATOM 966 C C . PRO A 1 120 ? -9.956 -14.185 2.453 1.00 77.19 120 PRO A C 1
ATOM 968 O O . PRO A 1 120 ? -8.790 -14.188 2.844 1.00 77.19 120 PRO A O 1
ATOM 971 N N . ASP A 1 121 ? -10.309 -14.554 1.218 1.00 80.62 121 ASP A N 1
ATOM 972 C CA . ASP A 1 121 ? -9.361 -14.971 0.181 1.00 80.62 121 ASP A CA 1
ATOM 973 C C . ASP A 1 121 ? -8.895 -13.809 -0.714 1.00 80.62 121 ASP A C 1
ATOM 975 O O . ASP A 1 121 ? -7.886 -13.946 -1.409 1.00 80.62 121 ASP A O 1
ATOM 979 N N . ASP A 1 122 ? -9.594 -12.667 -0.686 1.00 81.56 122 ASP A N 1
ATOM 980 C CA . ASP A 1 122 ? -9.198 -11.473 -1.427 1.00 81.56 122 ASP A CA 1
ATOM 981 C C . ASP A 1 122 ? -8.502 -10.487 -0.484 1.00 81.56 122 ASP A C 1
ATOM 983 O O . ASP A 1 122 ? -8.963 -10.231 0.630 1.00 81.56 122 ASP A O 1
ATOM 987 N N . PRO A 1 123 ? -7.401 -9.863 -0.912 1.00 84.75 123 PRO A N 1
ATOM 988 C CA . PRO A 1 123 ? -6.803 -8.819 -0.112 1.00 84.75 123 PRO A CA 1
ATOM 989 C C . PRO A 1 123 ? -7.722 -7.592 -0.044 1.00 84.75 123 PRO A C 1
ATOM 991 O O . PRO A 1 123 ? -8.367 -7.208 -1.023 1.00 84.75 123 PRO A O 1
ATOM 994 N N . ILE A 1 124 ? -7.725 -6.921 1.109 1.00 90.25 124 ILE A N 1
ATOM 995 C CA . ILE A 1 124 ? -8.398 -5.628 1.260 1.00 90.25 124 ILE A CA 1
ATOM 996 C C . ILE A 1 124 ? -7.716 -4.628 0.330 1.00 90.25 124 ILE A C 1
ATOM 998 O O . ILE A 1 124 ? -6.502 -4.437 0.412 1.00 90.25 124 ILE A O 1
ATOM 1002 N N . ARG A 1 125 ? -8.492 -3.954 -0.517 1.00 90.75 125 ARG A N 1
ATOM 1003 C CA . ARG A 1 125 ? -7.991 -2.903 -1.407 1.00 90.75 125 ARG A CA 1
ATOM 1004 C C . ARG A 1 125 ? -8.357 -1.544 -0.848 1.00 90.75 125 ARG A C 1
ATOM 1006 O O . ARG A 1 125 ? -9.530 -1.257 -0.629 1.00 90.75 125 ARG A O 1
ATOM 1013 N N . PHE A 1 126 ? -7.350 -0.710 -0.630 1.00 94.06 126 PHE A N 1
ATOM 1014 C CA . PHE A 1 126 ? -7.532 0.626 -0.084 1.00 94.06 126 PHE A CA 1
ATOM 1015 C C . PHE A 1 126 ? -6.864 1.672 -0.975 1.00 94.06 126 PHE A C 1
ATOM 1017 O O . PHE A 1 126 ? -5.665 1.602 -1.251 1.00 94.06 126 PHE A O 1
ATOM 1024 N N . THR A 1 127 ? -7.635 2.674 -1.392 1.00 95.50 127 THR A N 1
ATOM 1025 C CA . THR A 1 127 ? -7.107 3.836 -2.110 1.00 95.50 127 THR A CA 1
ATOM 1026 C C . THR A 1 127 ? -6.813 4.948 -1.116 1.00 95.50 127 THR A C 1
ATOM 1028 O O . THR A 1 127 ? -7.721 5.544 -0.541 1.00 95.50 127 THR A O 1
ATOM 1031 N N . ALA A 1 128 ? -5.531 5.239 -0.926 1.00 96.06 128 ALA A N 1
ATOM 1032 C CA . ALA A 1 128 ? -5.061 6.369 -0.148 1.00 96.06 128 ALA A CA 1
ATOM 1033 C C . ALA A 1 128 ? -5.003 7.617 -1.041 1.00 96.06 128 ALA A C 1
ATOM 1035 O O . ALA A 1 128 ? -3.971 7.903 -1.651 1.00 96.06 128 ALA A O 1
ATOM 1036 N N . ASP A 1 129 ? -6.122 8.338 -1.130 1.00 96.00 129 ASP A N 1
ATOM 1037 C CA . ASP A 1 129 ? -6.196 9.647 -1.785 1.00 96.00 129 ASP A CA 1
ATOM 1038 C C . ASP A 1 129 ? -5.519 10.706 -0.899 1.00 96.00 129 ASP A C 1
ATOM 1040 O O . ASP A 1 129 ? -6.024 11.058 0.170 1.00 96.00 129 ASP A O 1
ATOM 1044 N N . LEU A 1 130 ? -4.337 11.168 -1.314 1.00 95.69 130 LEU A N 1
ATOM 1045 C CA . LEU A 1 130 ? -3.489 12.038 -0.495 1.00 95.69 130 LEU A CA 1
ATOM 1046 C C . LEU A 1 130 ? -4.129 13.407 -0.235 1.00 95.69 130 LEU A C 1
ATOM 1048 O O . LEU A 1 130 ? -4.055 13.892 0.894 1.00 95.69 130 LEU A O 1
ATOM 1052 N N . ASP A 1 131 ? -4.796 13.989 -1.236 1.00 93.38 131 ASP A N 1
ATOM 1053 C CA . ASP A 1 131 ? -5.470 15.285 -1.102 1.00 93.38 131 ASP A CA 1
ATOM 1054 C C . ASP A 1 131 ? -6.617 15.211 -0.086 1.00 93.38 131 ASP A C 1
ATOM 1056 O O . ASP A 1 131 ? -6.813 16.132 0.711 1.00 93.38 131 ASP A O 1
ATOM 1060 N N . THR A 1 132 ? -7.353 14.097 -0.086 1.00 93.94 132 THR A N 1
ATOM 1061 C CA . THR A 1 132 ? -8.440 13.852 0.867 1.00 93.94 132 THR A CA 1
ATOM 1062 C C . THR A 1 132 ? -7.889 13.588 2.265 1.00 93.94 132 THR A C 1
ATOM 1064 O O . THR A 1 132 ? -8.342 14.198 3.232 1.00 93.94 132 THR A O 1
ATOM 1067 N N . ILE A 1 133 ? -6.862 12.739 2.391 1.00 94.88 133 ILE A N 1
ATOM 1068 C CA . ILE A 1 133 ? -6.242 12.404 3.684 1.00 94.88 133 ILE A CA 1
ATOM 1069 C C . ILE A 1 133 ? -5.638 13.643 4.356 1.00 94.88 133 ILE A C 1
ATOM 1071 O O . ILE A 1 133 ? -5.780 13.813 5.571 1.00 94.88 133 ILE A O 1
ATOM 1075 N N . ALA A 1 134 ? -5.022 14.541 3.584 1.00 93.00 134 ALA A N 1
ATOM 1076 C CA . ALA A 1 134 ? -4.454 15.786 4.096 1.00 93.00 134 ALA A CA 1
ATOM 1077 C C . ALA A 1 134 ? -5.505 16.719 4.732 1.00 93.00 134 ALA A C 1
ATOM 1079 O O . ALA A 1 134 ? -5.151 17.551 5.567 1.00 93.00 134 ALA A O 1
ATOM 1080 N N . GLN A 1 135 ? -6.786 16.575 4.373 1.00 91.81 135 GLN A N 1
ATOM 1081 C CA . GLN A 1 135 ? -7.897 17.369 4.916 1.00 91.81 135 GLN A CA 1
ATOM 1082 C C . GLN A 1 135 ? -8.567 16.732 6.140 1.00 91.81 135 GLN A C 1
ATOM 1084 O O . GLN A 1 135 ? -9.369 17.386 6.809 1.00 91.81 135 GLN A O 1
ATOM 1089 N N . LEU A 1 136 ? -8.257 15.470 6.444 1.00 91.75 136 LEU A N 1
ATOM 1090 C CA . LEU A 1 136 ? -8.817 14.772 7.598 1.00 91.75 136 LEU A CA 1
ATOM 1091 C C . LEU A 1 136 ? -8.290 15.338 8.918 1.00 91.75 136 LEU A C 1
ATOM 1093 O O . LEU A 1 136 ? -7.201 15.912 8.995 1.00 91.75 136 LEU A O 1
ATOM 1097 N N . SER A 1 137 ? -9.045 15.119 9.995 1.00 90.19 137 SER A N 1
ATOM 1098 C CA . SER A 1 137 ? -8.561 15.449 11.335 1.00 90.19 137 SER A CA 1
ATOM 1099 C C . SER A 1 137 ? -7.353 14.582 11.711 1.00 90.19 137 SER A C 1
ATOM 1101 O O . SER A 1 137 ? -7.205 13.448 11.249 1.00 90.19 137 SER A O 1
ATOM 1103 N N . THR A 1 138 ? -6.500 15.075 12.614 1.00 89.38 138 THR A N 1
ATOM 1104 C CA . THR A 1 138 ? -5.343 14.314 13.122 1.00 89.38 138 THR A CA 1
ATOM 1105 C C . THR A 1 138 ? -5.744 12.948 13.685 1.00 89.38 138 THR A C 1
ATOM 1107 O O . THR A 1 138 ? -5.013 11.971 13.533 1.00 89.38 138 THR A O 1
ATOM 1110 N N . GLU A 1 139 ? -6.911 12.872 14.326 1.00 88.50 139 GLU A N 1
ATOM 1111 C CA . GLU A 1 139 ? -7.475 11.626 14.843 1.00 88.50 139 GLU A CA 1
ATOM 1112 C C . GLU A 1 139 ? -7.801 10.654 13.705 1.00 88.50 139 GLU A C 1
ATOM 1114 O O . GLU A 1 139 ? -7.323 9.522 13.714 1.00 88.50 139 GLU A O 1
ATOM 1119 N N . GLN A 1 140 ? -8.525 11.105 12.681 1.00 90.31 140 GLN A N 1
ATOM 1120 C CA . GLN A 1 140 ? -8.864 10.276 11.523 1.00 90.31 140 GLN A CA 1
ATOM 1121 C C . GLN A 1 140 ? -7.613 9.782 10.789 1.00 90.31 140 GLN A C 1
ATOM 1123 O O . GLN A 1 140 ? -7.507 8.591 10.495 1.00 90.31 140 GLN A O 1
ATOM 1128 N N . GLN A 1 141 ? -6.626 10.657 10.571 1.00 93.38 141 GLN A N 1
ATOM 1129 C CA . GLN A 1 141 ? -5.336 10.264 9.997 1.00 93.38 141 GLN A CA 1
ATOM 1130 C C . GLN A 1 141 ? -4.656 9.177 10.840 1.00 93.38 141 GLN A C 1
ATOM 1132 O O . GLN A 1 141 ? -4.210 8.164 10.302 1.00 93.38 141 GLN A O 1
ATOM 1137 N N . ALA A 1 142 ? -4.605 9.340 12.166 1.00 93.94 142 ALA A N 1
ATOM 1138 C CA . ALA A 1 142 ? -3.989 8.355 13.051 1.00 93.94 142 ALA A CA 1
ATOM 1139 C C . ALA A 1 142 ? -4.679 6.984 12.954 1.00 93.94 142 ALA A C 1
ATOM 1141 O O . ALA A 1 142 ? -3.993 5.959 12.882 1.00 93.94 142 ALA A O 1
ATOM 1142 N N . ILE A 1 143 ? -6.015 6.957 12.912 1.00 95.06 143 ILE A N 1
ATOM 1143 C CA . ILE A 1 143 ? -6.785 5.713 12.790 1.00 95.06 143 ILE A CA 1
ATOM 1144 C C . ILE A 1 143 ? -6.589 5.047 11.429 1.00 95.06 143 ILE A C 1
ATOM 1146 O O . ILE A 1 143 ? -6.463 3.823 11.371 1.00 95.06 143 ILE A O 1
ATOM 1150 N N . LEU A 1 144 ? -6.493 5.815 10.342 1.00 95.50 144 LEU A N 1
ATOM 1151 C CA . LEU A 1 144 ? -6.179 5.259 9.024 1.00 95.50 144 LEU A CA 1
ATOM 1152 C C . LEU A 1 144 ? -4.806 4.585 9.015 1.00 95.50 144 LEU A C 1
ATOM 1154 O O . LEU A 1 144 ? -4.682 3.442 8.578 1.00 95.50 144 LEU A O 1
ATOM 1158 N N . LEU A 1 145 ? -3.783 5.244 9.566 1.00 96.31 145 LEU A N 1
ATOM 1159 C CA . LEU A 1 145 ? -2.439 4.667 9.684 1.00 96.31 145 LEU A CA 1
ATOM 1160 C C . LEU A 1 145 ? -2.439 3.403 10.556 1.00 96.31 145 LEU A C 1
ATOM 1162 O O . LEU A 1 145 ? -1.736 2.435 10.257 1.00 96.31 145 LEU A O 1
ATOM 1166 N N . PHE A 1 146 ? -3.244 3.389 11.620 1.00 95.75 146 PHE A N 1
ATOM 1167 C CA . PHE A 1 146 ? -3.467 2.194 12.428 1.00 95.75 146 PHE A CA 1
ATOM 1168 C C . PHE A 1 146 ? -4.095 1.065 11.607 1.00 95.75 146 PHE A C 1
ATOM 1170 O O . PHE A 1 146 ? -3.575 -0.049 11.635 1.00 95.75 146 PHE A O 1
ATOM 1177 N N . CYS A 1 147 ? -5.136 1.343 10.823 1.00 96.19 147 CYS A N 1
ATOM 1178 C CA . CYS A 1 147 ? -5.798 0.332 9.999 1.00 96.19 147 CYS A CA 1
ATOM 1179 C C . CYS A 1 147 ? -4.871 -0.222 8.910 1.00 96.19 147 CYS A C 1
ATOM 1181 O O . CYS A 1 147 ? -4.759 -1.438 8.776 1.00 96.19 147 CYS A O 1
ATOM 1183 N N . ILE A 1 148 ? -4.116 0.634 8.214 1.00 95.62 148 ILE A N 1
ATOM 1184 C CA . ILE A 1 148 ? -3.106 0.210 7.226 1.00 95.62 148 ILE A CA 1
ATOM 1185 C C . ILE A 1 148 ? -2.094 -0.750 7.863 1.00 95.62 148 ILE A C 1
ATOM 1187 O O . ILE A 1 148 ? -1.738 -1.774 7.282 1.00 95.62 148 ILE A O 1
ATOM 1191 N N . ARG A 1 149 ? -1.646 -0.449 9.084 1.00 94.62 149 ARG A N 1
ATOM 1192 C CA . ARG A 1 149 ? -0.680 -1.285 9.799 1.00 94.62 149 ARG A CA 1
ATOM 1193 C C . ARG A 1 149 ? -1.267 -2.614 10.275 1.00 94.62 149 ARG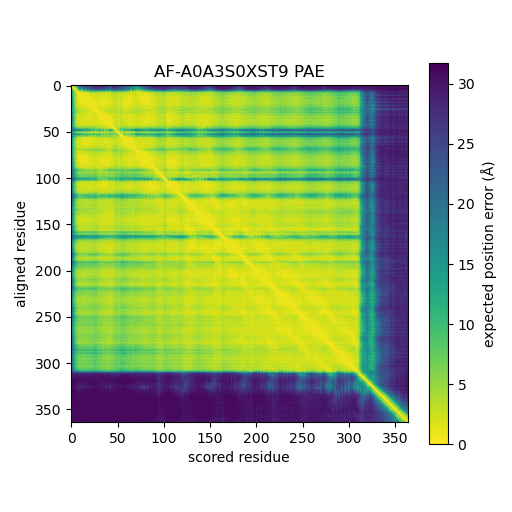 A C 1
ATOM 1195 O O . ARG A 1 149 ? -0.552 -3.614 10.289 1.00 94.62 149 ARG A O 1
ATOM 1202 N N . VAL A 1 150 ? -2.509 -2.604 10.752 1.00 92.75 150 VAL A N 1
ATOM 1203 C CA . VAL A 1 150 ? -3.158 -3.765 11.379 1.00 92.75 150 VAL A CA 1
ATOM 1204 C C . VAL A 1 150 ? -3.696 -4.736 10.339 1.00 92.75 150 VAL A C 1
ATOM 1206 O O . VAL A 1 150 ? -3.483 -5.937 10.475 1.00 92.75 150 VAL A O 1
ATOM 1209 N N . PHE A 1 151 ? -4.368 -4.216 9.316 1.00 92.81 151 PHE A N 1
ATOM 1210 C CA . PHE A 1 151 ? -5.054 -5.020 8.309 1.00 92.81 151 PHE A CA 1
ATOM 1211 C C . PHE A 1 151 ? -4.204 -5.289 7.066 1.00 92.81 151 PHE A C 1
ATOM 1213 O O . PHE A 1 151 ? -4.551 -6.173 6.294 1.00 92.81 151 PHE A O 1
ATOM 1220 N N . ALA A 1 152 ? -3.089 -4.568 6.890 1.00 91.00 152 ALA A N 1
ATOM 1221 C CA . ALA A 1 152 ? -2.141 -4.764 5.792 1.00 91.00 152 ALA A CA 1
ATOM 1222 C C . ALA A 1 152 ? -2.804 -4.824 4.393 1.00 91.00 152 ALA A C 1
ATOM 1224 O O . ALA A 1 152 ? -2.578 -5.787 3.660 1.00 91.00 152 ALA A O 1
ATOM 1225 N N . PRO A 1 153 ? -3.624 -3.822 4.015 1.00 91.69 153 PRO A N 1
ATOM 1226 C CA . PRO A 1 153 ? -4.290 -3.810 2.715 1.00 91.69 153 PRO A CA 1
ATOM 1227 C C . PRO A 1 153 ? -3.285 -3.692 1.556 1.00 91.69 153 PRO A C 1
ATOM 1229 O O . PRO A 1 153 ? -2.163 -3.201 1.727 1.00 91.69 153 PRO A O 1
ATOM 1232 N N . GLU A 1 154 ? -3.723 -4.054 0.352 1.00 93.38 154 GLU A N 1
ATOM 1233 C CA . GLU A 1 154 ? -3.123 -3.550 -0.884 1.00 93.38 154 GLU A CA 1
ATOM 1234 C C . GLU A 1 154 ? -3.456 -2.065 -1.004 1.00 93.38 154 GLU A C 1
ATOM 1236 O O . GLU A 1 154 ? -4.627 -1.674 -0.942 1.00 93.38 154 GLU A O 1
ATOM 1241 N N . VAL A 1 155 ? -2.430 -1.228 -1.154 1.00 95.81 155 VAL A N 1
ATOM 1242 C CA . VAL A 1 155 ? -2.604 0.226 -1.130 1.00 95.81 155 VAL A CA 1
ATOM 1243 C C . VAL A 1 155 ? -2.365 0.820 -2.507 1.00 95.81 155 VAL A C 1
ATOM 1245 O O . VAL A 1 155 ? -1.278 0.705 -3.074 1.00 95.81 155 VAL A O 1
ATOM 1248 N N . THR A 1 156 ? -3.373 1.530 -3.005 1.00 97.31 156 THR A N 1
ATOM 1249 C CA . THR A 1 156 ? -3.223 2.442 -4.141 1.00 97.31 156 THR A CA 1
ATOM 1250 C C . THR A 1 156 ? -2.960 3.843 -3.608 1.00 97.31 156 THR A C 1
ATOM 1252 O O . THR A 1 156 ? -3.827 4.446 -2.982 1.00 97.31 156 THR A O 1
ATOM 1255 N N . ILE A 1 157 ? -1.754 4.356 -3.827 1.00 97.62 157 ILE A N 1
ATOM 1256 C CA . ILE A 1 157 ? -1.365 5.725 -3.499 1.00 97.62 157 ILE A CA 1
ATOM 1257 C C . ILE A 1 157 ? -1.841 6.627 -4.634 1.00 97.62 157 ILE A C 1
ATOM 1259 O O . ILE A 1 157 ? -1.282 6.607 -5.733 1.00 97.62 157 ILE A O 1
ATOM 1263 N N . PHE A 1 158 ? -2.866 7.429 -4.366 1.00 95.44 158 PHE A N 1
ATOM 1264 C CA . PHE A 1 158 ? -3.491 8.292 -5.359 1.00 95.44 158 PHE A CA 1
ATOM 1265 C C . PHE A 1 158 ? -3.250 9.768 -5.037 1.00 95.44 158 PHE A C 1
ATOM 1267 O O . PHE A 1 158 ? -3.418 10.202 -3.899 1.00 95.44 158 PHE A O 1
ATOM 1274 N N . GLY A 1 159 ? -2.889 10.548 -6.055 1.00 91.50 159 GLY A N 1
ATOM 1275 C CA . GLY A 1 159 ? -2.755 12.004 -5.950 1.00 91.50 159 GLY A CA 1
ATOM 1276 C C . GLY A 1 159 ? -1.317 12.508 -6.065 1.00 91.50 159 GLY A C 1
ATOM 1277 O O . GLY A 1 159 ? -0.343 11.780 -5.860 1.00 91.50 159 GLY A O 1
ATOM 1278 N N . ASN A 1 160 ? -1.172 13.778 -6.430 1.00 91.44 160 ASN A N 1
ATOM 1279 C CA . ASN A 1 160 ? 0.129 14.378 -6.716 1.00 91.44 160 ASN A CA 1
ATOM 1280 C C . ASN A 1 160 ? 0.829 14.822 -5.422 1.00 91.44 160 ASN A C 1
ATOM 1282 O O . ASN A 1 160 ? 0.281 15.620 -4.666 1.00 91.44 160 ASN A O 1
ATOM 1286 N N . PHE A 1 161 ? 2.054 14.349 -5.190 1.00 94.69 161 PHE A N 1
ATOM 1287 C CA . PHE A 1 161 ? 2.902 14.763 -4.061 1.00 94.69 161 PHE A CA 1
ATOM 1288 C C . PHE A 1 161 ? 4.202 15.454 -4.498 1.00 94.69 161 PHE A C 1
ATOM 1290 O O . PHE A 1 161 ? 5.1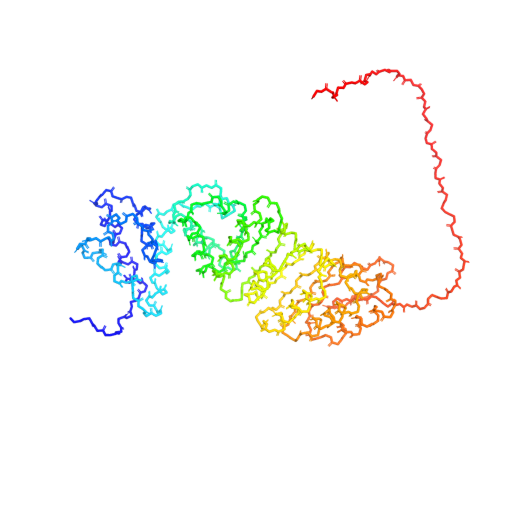03 15.630 -3.686 1.00 94.69 161 PHE A O 1
ATOM 1297 N N . VAL A 1 162 ? 4.313 15.831 -5.775 1.00 91.75 162 VAL A N 1
ATOM 1298 C CA . VAL A 1 162 ? 5.540 16.386 -6.365 1.00 91.75 162 VAL A CA 1
ATOM 1299 C C . VAL A 1 162 ? 5.466 17.901 -6.518 1.00 91.75 162 VAL A C 1
ATOM 1301 O O . VAL A 1 162 ? 6.350 18.619 -6.064 1.00 91.75 162 VAL A O 1
ATOM 1304 N N . TYR A 1 163 ? 4.420 18.417 -7.164 1.00 83.88 163 TYR A N 1
ATOM 1305 C CA . TYR A 1 163 ? 4.292 19.850 -7.441 1.00 83.88 163 TYR A CA 1
ATOM 1306 C C . TYR A 1 163 ? 2.888 20.374 -7.158 1.00 83.88 163 TYR A C 1
ATOM 1308 O O . TYR A 1 163 ? 1.917 19.627 -7.064 1.00 83.88 163 TYR A O 1
ATOM 1316 N N . GLY A 1 164 ? 2.776 21.699 -7.076 1.00 83.69 164 GLY A N 1
ATOM 1317 C CA . GLY A 1 164 ? 1.518 22.387 -6.811 1.00 83.69 164 GLY A CA 1
ATOM 1318 C C . GLY A 1 164 ? 1.286 22.674 -5.324 1.00 83.69 164 GLY A C 1
ATOM 1319 O O . GLY A 1 164 ? 2.093 22.298 -4.474 1.00 83.69 164 GLY A O 1
ATOM 1320 N N . PRO A 1 165 ? 0.189 23.379 -5.003 1.00 81.06 165 PRO A N 1
ATOM 1321 C CA . PRO A 1 165 ? -0.057 23.911 -3.662 1.00 81.06 165 PRO A CA 1
ATOM 1322 C C . PRO A 1 165 ? -0.214 22.824 -2.588 1.00 81.06 165 PRO A C 1
ATOM 1324 O O . PRO A 1 165 ? 0.172 23.056 -1.447 1.00 81.06 165 PRO A O 1
ATOM 1327 N N . SER A 1 166 ? -0.716 21.638 -2.949 1.00 87.38 166 SER A N 1
ATOM 1328 C CA . SER A 1 166 ? -0.891 20.508 -2.023 1.00 87.38 166 SER A CA 1
ATOM 1329 C C . SER A 1 166 ? 0.327 19.582 -1.926 1.00 87.38 166 SER A C 1
ATOM 1331 O O . SER A 1 166 ? 0.349 18.713 -1.060 1.00 87.38 166 SER A O 1
ATOM 1333 N N . GLY A 1 167 ? 1.354 19.751 -2.773 1.00 90.69 167 GLY A N 1
ATOM 1334 C CA . GLY A 1 167 ? 2.443 18.774 -2.920 1.00 90.69 167 GLY A CA 1
ATOM 1335 C C . GLY A 1 167 ? 3.163 18.459 -1.606 1.00 90.69 167 GLY A C 1
ATOM 1336 O O . GLY A 1 167 ? 3.302 17.296 -1.245 1.00 90.69 167 GLY A O 1
ATOM 1337 N N . ALA A 1 168 ? 3.521 19.490 -0.833 1.00 92.50 168 ALA A N 1
ATOM 1338 C CA . ALA A 1 168 ? 4.210 19.320 0.449 1.00 92.50 168 ALA A CA 1
ATOM 1339 C C . ALA A 1 168 ? 3.345 18.626 1.519 1.00 92.50 168 ALA A C 1
ATOM 1341 O O . ALA A 1 168 ? 3.846 17.799 2.281 1.00 92.50 168 ALA A O 1
ATOM 1342 N N . ALA A 1 169 ? 2.045 18.938 1.573 1.00 94.25 169 ALA A N 1
ATOM 1343 C CA . ALA A 1 169 ? 1.116 18.279 2.491 1.00 94.25 169 ALA A CA 1
ATOM 1344 C C . ALA A 1 169 ? 0.921 16.806 2.097 1.00 94.25 169 ALA A C 1
ATOM 1346 O O . ALA A 1 169 ? 1.051 15.919 2.938 1.00 94.25 169 ALA A O 1
ATOM 1347 N N . ASN A 1 170 ? 0.725 16.539 0.806 1.00 96.31 170 ASN A N 1
ATOM 1348 C CA . ASN A 1 170 ? 0.563 15.190 0.270 1.00 96.31 170 ASN A CA 1
ATOM 1349 C C . ASN A 1 170 ? 1.827 14.343 0.465 1.00 96.31 170 ASN A C 1
ATOM 1351 O O . ASN A 1 170 ? 1.730 13.169 0.815 1.00 96.31 170 ASN A O 1
ATOM 1355 N N . LEU A 1 171 ? 3.020 14.930 0.316 1.00 97.44 171 LEU A N 1
ATOM 1356 C CA . LEU A 1 171 ? 4.285 14.254 0.609 1.00 97.44 171 LEU A CA 1
ATOM 1357 C C . LEU A 1 171 ? 4.407 13.904 2.099 1.00 97.44 171 LEU A C 1
ATOM 1359 O O . LEU A 1 171 ? 4.859 12.807 2.440 1.00 97.44 171 LEU A O 1
ATOM 1363 N N . ALA A 1 172 ? 3.983 14.803 2.994 1.00 96.56 172 ALA A N 1
ATOM 1364 C CA . ALA A 1 172 ? 3.969 14.535 4.429 1.00 96.56 172 ALA A CA 1
ATOM 1365 C C . ALA A 1 172 ? 3.024 13.372 4.780 1.00 96.56 172 ALA A C 1
ATOM 1367 O O . ALA A 1 172 ? 3.413 12.483 5.544 1.00 96.56 172 ALA A O 1
ATOM 1368 N N . GLU A 1 173 ? 1.827 13.328 4.187 1.00 97.25 173 GLU A N 1
ATOM 1369 C CA . GLU A 1 173 ? 0.887 12.215 4.370 1.00 97.25 173 GLU A CA 1
ATOM 1370 C C . GLU A 1 173 ? 1.412 10.908 3.770 1.00 97.25 173 GLU A C 1
ATOM 1372 O O . GLU A 1 173 ? 1.401 9.875 4.446 1.00 97.25 173 GLU A O 1
ATOM 1377 N N . LEU A 1 174 ? 1.976 10.946 2.559 1.00 98.19 174 LEU A N 1
ATOM 1378 C CA . LEU A 1 174 ? 2.629 9.788 1.950 1.00 98.19 174 LEU A CA 1
ATOM 1379 C C . LEU A 1 174 ? 3.720 9.231 2.866 1.00 98.19 174 LEU A C 1
ATOM 1381 O O . LEU A 1 174 ? 3.792 8.022 3.088 1.00 98.19 174 LEU A O 1
ATOM 1385 N N . ASN A 1 175 ? 4.554 10.097 3.441 1.00 98.19 175 ASN A N 1
ATOM 1386 C CA . ASN A 1 175 ? 5.615 9.666 4.338 1.00 98.19 175 ASN A CA 1
ATOM 1387 C C . ASN A 1 175 ? 5.054 8.959 5.584 1.00 98.19 175 ASN A C 1
ATOM 1389 O O . ASN A 1 175 ? 5.574 7.909 5.973 1.00 98.19 175 ASN A O 1
ATOM 1393 N N . LYS A 1 176 ? 3.969 9.469 6.185 1.00 98.12 176 LYS A N 1
ATOM 1394 C CA . LYS A 1 176 ? 3.288 8.795 7.306 1.00 98.12 176 LYS A CA 1
ATOM 1395 C C . LYS A 1 176 ? 2.743 7.424 6.892 1.00 98.12 176 LYS A C 1
ATOM 1397 O O . LYS A 1 176 ? 2.966 6.447 7.611 1.00 98.12 176 LYS A O 1
ATOM 1402 N N . ILE A 1 177 ? 2.093 7.334 5.729 1.00 98.19 177 ILE A N 1
ATOM 1403 C CA . ILE A 1 177 ? 1.557 6.079 5.177 1.00 98.19 177 ILE A CA 1
ATOM 1404 C C . ILE A 1 177 ? 2.685 5.059 4.985 1.00 98.19 177 ILE A C 1
ATOM 1406 O O . ILE A 1 177 ? 2.597 3.940 5.490 1.00 98.19 177 ILE A O 1
ATOM 1410 N N . VAL A 1 178 ? 3.792 5.455 4.351 1.00 97.75 178 VAL A N 1
ATOM 1411 C CA . VAL A 1 178 ? 4.963 4.590 4.118 1.00 97.75 178 VAL A CA 1
ATOM 1412 C C . VAL A 1 178 ? 5.568 4.056 5.417 1.00 97.75 178 VAL A C 1
ATOM 1414 O O . VAL A 1 178 ? 5.988 2.897 5.481 1.00 97.75 178 VAL A O 1
ATOM 1417 N N . HIS A 1 179 ? 5.580 4.860 6.481 1.00 97.19 179 HIS A N 1
ATOM 1418 C CA . HIS A 1 179 ? 6.036 4.413 7.798 1.00 97.19 179 HIS A CA 1
ATOM 1419 C C . HIS A 1 179 ? 5.070 3.427 8.468 1.00 97.19 179 HIS A C 1
ATOM 1421 O O . HIS A 1 179 ? 5.523 2.531 9.187 1.00 97.19 179 HIS A O 1
ATOM 1427 N N . ALA A 1 180 ? 3.764 3.576 8.237 1.00 96.50 180 ALA A N 1
ATOM 1428 C CA . ALA A 1 180 ? 2.739 2.687 8.776 1.00 96.50 180 ALA A CA 1
ATOM 1429 C C . ALA A 1 180 ? 2.680 1.332 8.054 1.00 96.50 180 ALA A C 1
ATOM 1431 O O . ALA A 1 180 ? 2.314 0.334 8.681 1.00 96.50 180 ALA A O 1
ATOM 1432 N N . LEU A 1 181 ? 3.076 1.282 6.777 1.00 96.25 181 LEU A N 1
ATOM 1433 C CA . LEU A 1 181 ? 3.042 0.062 5.977 1.00 96.25 181 LEU A CA 1
ATOM 1434 C C . LEU A 1 181 ? 3.888 -1.068 6.602 1.00 96.25 181 LEU A C 1
ATOM 1436 O O . LEU A 1 181 ? 5.063 -0.855 6.972 1.00 96.25 181 LEU A O 1
ATOM 1440 N N . PRO A 1 182 ? 3.321 -2.287 6.705 1.00 91.94 182 PRO A N 1
ATOM 1441 C CA . PRO A 1 182 ? 4.091 -3.470 7.053 1.00 91.94 182 PRO A CA 1
ATOM 1442 C C . PRO A 1 182 ? 5.157 -3.763 5.988 1.00 91.94 182 PRO A C 1
ATOM 1444 O O . PRO A 1 182 ? 5.210 -3.161 4.919 1.00 91.94 182 PRO A O 1
ATOM 1447 N N . VAL A 1 183 ? 6.080 -4.665 6.313 1.00 89.75 183 VAL A N 1
ATOM 1448 C CA . VAL A 1 183 ? 7.008 -5.189 5.304 1.00 89.75 183 VAL A CA 1
ATOM 1449 C C . VAL A 1 183 ? 6.232 -6.164 4.423 1.00 89.75 183 VAL A C 1
ATOM 1451 O O . VAL A 1 183 ? 5.463 -6.962 4.952 1.00 89.75 183 VAL A O 1
ATOM 1454 N N . SER A 1 184 ? 6.501 -6.154 3.118 1.00 91.12 184 SER A N 1
ATOM 1455 C CA . SER A 1 184 ? 5.832 -6.978 2.102 1.00 91.12 184 SER A CA 1
ATOM 1456 C C . SER A 1 184 ? 4.425 -6.500 1.703 1.00 91.12 184 SER A C 1
ATOM 1458 O O . SER A 1 184 ? 3.571 -7.325 1.385 1.00 91.12 184 SER A O 1
ATOM 1460 N N . SER A 1 185 ? 4.173 -5.191 1.680 1.00 92.31 185 SER A N 1
ATOM 1461 C CA . SER A 1 185 ? 2.910 -4.607 1.194 1.00 92.31 185 SER A CA 1
ATOM 1462 C C . SER A 1 185 ? 2.817 -4.587 -0.336 1.00 92.31 185 SER A C 1
ATOM 1464 O O . SER A 1 185 ? 3.825 -4.394 -1.009 1.00 92.31 185 SER A O 1
ATOM 1466 N N . SER A 1 186 ? 1.618 -4.711 -0.903 1.00 94.88 186 SER A N 1
ATOM 1467 C CA . SER A 1 186 ? 1.394 -4.440 -2.332 1.00 94.88 186 SER A CA 1
ATOM 1468 C C . SER A 1 186 ? 1.084 -2.960 -2.534 1.00 94.88 186 SER A C 1
ATOM 1470 O O . SER A 1 186 ? 0.182 -2.438 -1.871 1.00 94.88 186 SER A O 1
ATOM 1472 N N . LEU A 1 187 ? 1.839 -2.286 -3.405 1.00 97.31 187 LEU A N 1
ATOM 1473 C CA . LEU A 1 187 ? 1.704 -0.852 -3.661 1.00 97.31 187 LEU A CA 1
ATOM 1474 C C . LEU A 1 187 ? 1.467 -0.554 -5.138 1.00 97.31 187 LEU A C 1
ATOM 1476 O O . LEU A 1 187 ? 2.220 -0.993 -6.008 1.00 97.31 187 LEU A O 1
ATOM 1480 N N . THR A 1 188 ? 0.475 0.291 -5.392 1.00 97.19 188 THR A N 1
ATOM 1481 C CA . THR A 1 188 ? 0.212 0.886 -6.705 1.00 97.19 188 THR A CA 1
ATOM 1482 C C . THR A 1 188 ? 0.333 2.396 -6.603 1.00 97.19 188 THR A C 1
ATOM 1484 O O . THR A 1 188 ? -0.205 2.995 -5.676 1.00 97.19 188 THR A O 1
ATOM 1487 N N . TYR A 1 189 ? 1.038 3.013 -7.546 1.00 96.56 189 TYR A N 1
ATOM 1488 C CA . TYR A 1 189 ? 1.129 4.465 -7.669 1.00 96.56 189 TYR A CA 1
ATOM 1489 C C . TYR A 1 189 ? 0.280 4.930 -8.857 1.00 96.56 189 TYR A C 1
ATOM 1491 O O . TYR A 1 189 ? 0.559 4.561 -9.999 1.00 96.56 189 TYR A O 1
ATOM 1499 N N . GLU A 1 190 ? -0.744 5.747 -8.598 1.00 92.69 190 GLU A N 1
ATOM 1500 C CA . GLU A 1 190 ? -1.596 6.351 -9.624 1.00 92.69 190 GLU A CA 1
ATOM 1501 C C . GLU A 1 190 ? -1.640 7.882 -9.539 1.00 92.69 190 GLU A C 1
ATOM 1503 O O . GLU A 1 190 ? -1.877 8.475 -8.486 1.00 92.69 190 GLU A O 1
ATOM 1508 N N . LYS A 1 191 ? -1.485 8.538 -10.699 1.00 87.94 191 LYS A N 1
ATOM 1509 C CA . LYS A 1 191 ? -1.549 10.006 -10.850 1.00 87.94 191 LYS A CA 1
ATOM 1510 C C . LYS A 1 191 ? -0.607 10.772 -9.906 1.00 87.94 191 LYS A C 1
ATOM 1512 O O . LYS A 1 191 ? -0.961 11.832 -9.397 1.00 87.94 191 LYS A O 1
ATOM 1517 N N . ASN A 1 192 ? 0.597 10.242 -9.682 1.00 88.75 192 ASN A N 1
ATOM 1518 C CA . ASN A 1 192 ? 1.553 10.823 -8.734 1.00 88.75 192 ASN A CA 1
ATOM 1519 C C . ASN A 1 192 ? 2.722 11.589 -9.370 1.00 88.75 192 ASN A C 1
ATOM 1521 O O . ASN A 1 192 ? 3.631 11.983 -8.650 1.00 88.75 192 ASN A O 1
ATOM 1525 N N . GLU A 1 193 ? 2.751 11.756 -10.697 1.00 90.75 193 GLU A N 1
ATOM 1526 C CA . GLU A 1 193 ? 3.804 12.519 -11.397 1.00 90.75 193 GLU A CA 1
ATOM 1527 C C . GLU A 1 193 ? 5.238 12.059 -11.069 1.00 90.75 193 GLU A C 1
ATOM 1529 O O . GLU A 1 193 ? 6.178 12.852 -11.015 1.00 90.75 193 GLU A O 1
ATOM 1534 N N . LEU A 1 194 ? 5.420 10.745 -10.873 1.00 93.44 194 LEU A N 1
ATOM 1535 C CA . LEU A 1 194 ? 6.679 10.146 -10.413 1.00 93.44 194 LEU A CA 1
ATOM 1536 C C . LEU A 1 194 ? 7.900 10.545 -11.257 1.00 93.44 194 LEU A C 1
ATOM 1538 O O . LEU A 1 194 ? 9.005 10.623 -10.724 1.00 93.44 194 LEU A O 1
ATOM 1542 N N . GLY A 1 195 ? 7.725 10.817 -12.553 1.00 92.38 195 GLY A N 1
ATOM 1543 C CA . GLY A 1 195 ? 8.795 11.271 -13.445 1.00 92.38 195 GLY A CA 1
ATOM 1544 C C . GLY A 1 195 ? 9.445 12.602 -13.033 1.00 92.38 195 GLY A C 1
ATOM 1545 O O . GLY A 1 195 ? 10.607 12.829 -13.363 1.00 92.38 195 GLY A O 1
ATOM 1546 N N . GLN A 1 196 ? 8.738 13.445 -12.272 1.00 93.19 196 GLN A N 1
ATOM 1547 C CA . GLN A 1 196 ? 9.145 14.810 -11.906 1.00 93.19 196 GLN A CA 1
ATOM 1548 C C . GLN A 1 196 ? 9.629 14.952 -10.450 1.00 93.19 196 GLN A C 1
ATOM 1550 O O . GLN A 1 196 ? 9.831 16.071 -9.984 1.00 93.19 196 GLN A O 1
ATOM 1555 N N . MET A 1 197 ? 9.798 13.848 -9.715 1.00 95.69 197 MET A N 1
ATOM 1556 C CA . MET A 1 197 ? 10.212 13.879 -8.305 1.00 95.69 197 MET A CA 1
ATOM 1557 C C . MET A 1 197 ? 11.531 14.635 -8.082 1.00 95.69 197 MET A C 1
ATOM 1559 O O . MET A 1 197 ? 12.504 14.437 -8.814 1.00 95.69 197 MET A O 1
ATOM 1563 N N . GLY A 1 198 ? 11.581 15.436 -7.015 1.00 95.38 198 GLY A N 1
ATOM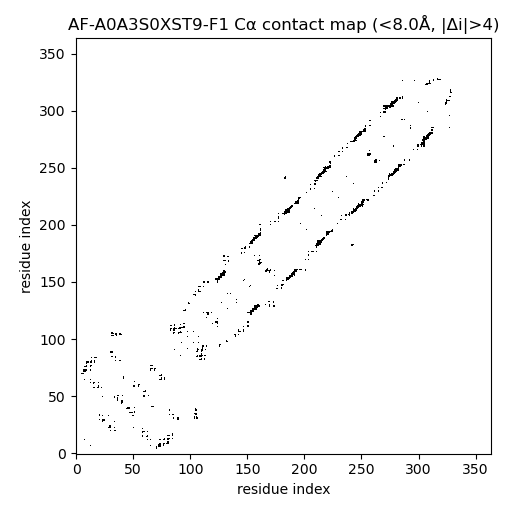 1564 C CA . GLY A 1 198 ? 12.815 15.960 -6.447 1.00 95.38 198 GLY A CA 1
ATOM 1565 C C . GLY A 1 198 ? 13.472 14.963 -5.487 1.00 95.38 198 GLY A C 1
ATOM 1566 O O . GLY A 1 198 ? 13.095 13.792 -5.384 1.00 95.38 198 GLY A O 1
ATOM 1567 N N . SER A 1 199 ? 14.501 15.419 -4.769 1.00 96.12 199 SER A N 1
ATOM 1568 C CA . SER A 1 199 ? 15.267 14.559 -3.858 1.00 96.12 199 SER A CA 1
ATOM 1569 C C . SER A 1 199 ? 14.472 14.097 -2.639 1.00 96.12 199 SER A C 1
ATOM 1571 O O . SER A 1 199 ? 14.694 12.983 -2.165 1.00 96.12 199 SER A O 1
ATOM 1573 N N . GLU A 1 200 ? 13.575 14.938 -2.122 1.00 96.69 200 GLU A N 1
ATOM 1574 C CA . GLU A 1 200 ? 12.773 14.618 -0.936 1.00 96.69 200 GLU A CA 1
ATOM 1575 C C . GLU A 1 200 ? 11.684 13.597 -1.280 1.00 96.69 200 GLU A C 1
ATOM 1577 O O . GLU A 1 200 ? 11.554 12.574 -0.603 1.00 96.69 200 GLU A O 1
ATOM 1582 N N . GLU A 1 201 ? 10.985 13.806 -2.396 1.00 97.62 201 GLU A N 1
ATOM 1583 C CA . GLU A 1 201 ? 9.968 12.891 -2.916 1.00 97.62 201 GLU A CA 1
ATOM 1584 C C . GLU A 1 201 ? 10.582 11.530 -3.250 1.00 97.62 201 GLU A C 1
ATOM 1586 O O . GLU A 1 201 ? 10.065 10.491 -2.833 1.00 97.62 201 GLU A O 1
ATOM 1591 N N . MET A 1 202 ? 11.736 11.530 -3.929 1.00 97.94 202 MET A N 1
ATOM 1592 C CA . MET A 1 202 ? 12.470 10.307 -4.253 1.00 97.94 202 MET A CA 1
ATOM 1593 C C . MET A 1 202 ? 12.874 9.540 -2.989 1.00 97.94 202 MET A C 1
ATOM 1595 O O . MET A 1 202 ? 12.786 8.314 -2.962 1.00 97.94 202 MET A O 1
ATOM 1599 N N . ALA A 1 203 ? 13.283 10.221 -1.914 1.00 98.12 203 ALA A N 1
ATOM 1600 C CA . ALA A 1 203 ? 13.632 9.550 -0.663 1.00 98.12 203 ALA A CA 1
ATOM 1601 C C . ALA A 1 203 ? 12.424 8.827 -0.039 1.00 98.12 203 ALA A C 1
ATOM 1603 O O . ALA A 1 203 ? 12.549 7.673 0.385 1.00 98.12 203 ALA A O 1
ATOM 1604 N N . VAL A 1 204 ? 11.250 9.467 -0.023 1.00 98.38 204 VAL A N 1
ATOM 1605 C CA . VAL A 1 204 ? 10.007 8.856 0.479 1.00 98.38 204 VAL A CA 1
ATOM 1606 C C . VAL A 1 204 ? 9.561 7.698 -0.419 1.00 98.38 204 VAL A C 1
ATOM 1608 O O . VAL A 1 204 ? 9.244 6.618 0.086 1.00 98.38 204 VAL A O 1
ATOM 1611 N N . PHE A 1 205 ? 9.614 7.870 -1.740 1.00 98.38 205 PHE A N 1
ATOM 1612 C CA . PHE A 1 205 ? 9.313 6.812 -2.705 1.00 98.38 205 PHE A CA 1
ATOM 1613 C C . PHE A 1 205 ? 10.242 5.599 -2.536 1.00 98.38 205 PHE A C 1
ATOM 1615 O O . PHE A 1 205 ? 9.784 4.473 -2.381 1.00 98.38 205 PHE A O 1
ATOM 1622 N N . LEU A 1 206 ? 11.560 5.791 -2.455 1.00 98.31 206 LEU A N 1
ATOM 1623 C CA . LEU A 1 206 ? 12.500 4.680 -2.253 1.00 98.31 206 LEU A CA 1
ATOM 1624 C C . LEU A 1 206 ? 12.333 3.988 -0.890 1.00 98.31 206 LEU A C 1
ATOM 1626 O O . LEU A 1 206 ? 12.725 2.825 -0.734 1.00 98.31 206 LEU A O 1
ATOM 1630 N N . ASN A 1 207 ? 11.760 4.668 0.106 1.00 97.94 207 ASN A N 1
ATOM 1631 C CA . ASN A 1 207 ? 11.362 4.033 1.359 1.00 97.94 207 ASN A CA 1
ATOM 1632 C C . ASN A 1 207 ? 10.157 3.105 1.167 1.00 97.94 207 ASN A C 1
ATOM 1634 O O . ASN A 1 207 ? 10.168 2.013 1.737 1.00 97.94 207 ASN A O 1
ATOM 1638 N N . SER A 1 208 ? 9.182 3.473 0.331 1.00 97.88 208 SER A N 1
ATOM 1639 C CA . SER A 1 208 ? 8.046 2.602 -0.004 1.00 97.88 208 SER A CA 1
ATOM 1640 C C . SER A 1 208 ? 8.482 1.376 -0.811 1.00 97.88 208 SER A C 1
ATOM 1642 O O . SER A 1 208 ? 8.023 0.264 -0.539 1.00 97.88 208 SER A O 1
ATOM 1644 N N . VAL A 1 209 ? 9.471 1.530 -1.700 1.00 98.06 209 VAL A N 1
ATOM 1645 C CA . VAL A 1 209 ? 10.077 0.404 -2.430 1.00 98.06 209 VAL A CA 1
ATOM 1646 C C . VAL A 1 209 ? 10.623 -0.647 -1.461 1.00 98.06 209 VAL A C 1
ATOM 1648 O O . VAL A 1 209 ? 10.422 -1.829 -1.702 1.00 98.06 209 VAL A O 1
ATOM 1651 N N . ASN A 1 210 ? 11.226 -0.260 -0.325 1.00 95.81 210 ASN A N 1
ATOM 1652 C CA . ASN A 1 210 ? 11.721 -1.218 0.687 1.00 95.81 210 ASN A CA 1
ATOM 1653 C C . ASN A 1 210 ? 10.604 -1.962 1.435 1.00 95.81 210 ASN A C 1
ATOM 1655 O O . ASN A 1 210 ? 10.871 -2.961 2.099 1.00 95.81 210 ASN A O 1
ATOM 1659 N N . LYS A 1 211 ? 9.375 -1.444 1.399 1.00 95.56 211 LYS A N 1
ATOM 1660 C CA . LYS A 1 211 ? 8.206 -2.059 2.037 1.00 95.56 211 LYS A CA 1
ATOM 1661 C C . LYS A 1 211 ? 7.467 -3.004 1.100 1.00 95.56 211 LYS A C 1
ATOM 1663 O O . LYS A 1 211 ? 6.650 -3.780 1.578 1.00 95.56 211 LYS A O 1
ATOM 1668 N N . SER A 1 212 ? 7.737 -2.934 -0.201 1.00 95.94 212 SER A N 1
ATOM 1669 C CA . SER A 1 212 ? 6.880 -3.527 -1.223 1.00 95.94 212 SER A CA 1
ATOM 1670 C C . SER A 1 212 ? 7.169 -5.014 -1.447 1.00 95.94 212 SER A C 1
ATOM 1672 O O . SER A 1 212 ? 8.327 -5.387 -1.603 1.00 95.94 212 SER A O 1
ATOM 1674 N N . SER A 1 213 ? 6.135 -5.852 -1.525 1.00 94.81 213 SER A N 1
ATOM 1675 C CA . SER A 1 213 ? 6.202 -7.207 -2.102 1.00 94.81 213 SER A CA 1
ATOM 1676 C C . SER A 1 213 ? 5.753 -7.247 -3.561 1.00 94.81 213 SER A C 1
ATOM 1678 O O . SER A 1 213 ? 6.216 -8.084 -4.343 1.00 94.81 213 SER A O 1
ATOM 1680 N N . GLN A 1 214 ? 4.894 -6.300 -3.928 1.00 96.38 214 GLN A N 1
ATOM 1681 C CA . GLN A 1 214 ? 4.490 -5.991 -5.288 1.00 96.38 214 GLN A CA 1
ATOM 1682 C C . GLN A 1 214 ? 4.511 -4.475 -5.462 1.00 96.38 214 GLN A C 1
ATOM 1684 O O . GLN A 1 214 ? 4.119 -3.741 -4.551 1.00 96.38 214 GLN A O 1
ATOM 1689 N N . LEU A 1 215 ? 4.992 -4.010 -6.611 1.00 98.12 215 LEU A N 1
ATOM 1690 C CA . LEU A 1 215 ? 5.066 -2.586 -6.917 1.00 98.12 215 LEU A CA 1
ATOM 1691 C C . LEU A 1 215 ? 4.585 -2.324 -8.342 1.00 98.12 215 LEU A C 1
ATOM 1693 O O . LEU A 1 215 ? 5.148 -2.857 -9.299 1.00 98.12 215 LEU A O 1
ATOM 1697 N N . ILE A 1 216 ? 3.571 -1.477 -8.484 1.00 96.69 216 ILE A N 1
ATOM 1698 C CA . ILE A 1 216 ? 2.996 -1.093 -9.774 1.00 96.69 216 ILE A CA 1
ATOM 1699 C C . ILE A 1 216 ? 3.258 0.395 -10.009 1.00 96.69 216 ILE A C 1
ATOM 1701 O O . ILE A 1 216 ? 2.741 1.250 -9.290 1.00 96.69 216 ILE A O 1
ATOM 1705 N N . LEU A 1 217 ? 4.073 0.688 -11.027 1.00 96.81 217 LEU A N 1
ATOM 1706 C CA . LEU A 1 217 ? 4.478 2.038 -11.445 1.00 96.81 217 LEU A CA 1
ATOM 1707 C C . LEU A 1 217 ? 4.051 2.314 -12.890 1.00 96.81 217 LEU A C 1
ATOM 1709 O O . LEU A 1 217 ? 4.782 2.921 -13.675 1.00 96.81 217 LEU A O 1
ATOM 1713 N N . ASP A 1 218 ? 2.894 1.800 -13.283 1.00 92.44 218 ASP A N 1
ATOM 1714 C CA . ASP A 1 218 ? 2.418 1.942 -14.650 1.00 92.44 218 ASP A CA 1
ATOM 1715 C C . ASP A 1 218 ? 2.201 3.426 -14.997 1.00 92.44 218 ASP A C 1
ATOM 1717 O O . ASP A 1 218 ? 1.713 4.208 -14.186 1.00 92.44 218 ASP A O 1
ATOM 1721 N N . HIS A 1 219 ? 2.545 3.824 -16.224 1.00 90.75 219 HIS A N 1
ATOM 1722 C CA . HIS A 1 219 ? 2.452 5.212 -16.714 1.00 90.75 219 HIS A CA 1
ATOM 1723 C C . HIS A 1 219 ? 3.353 6.237 -15.986 1.00 90.75 219 HIS A C 1
ATOM 1725 O O . HIS A 1 219 ? 3.169 7.441 -16.150 1.00 90.75 219 HIS A O 1
ATOM 1731 N N . ALA A 1 220 ? 4.361 5.799 -15.225 1.00 89.44 220 ALA A N 1
ATOM 1732 C CA . ALA A 1 220 ? 5.188 6.671 -14.382 1.00 89.44 220 ALA A CA 1
ATOM 1733 C C . ALA A 1 220 ? 6.247 7.556 -15.094 1.00 89.44 220 ALA A C 1
ATOM 1735 O O . ALA A 1 220 ? 7.108 8.098 -14.408 1.00 89.44 220 ALA A O 1
ATOM 1736 N N . ASN A 1 221 ? 6.218 7.731 -16.426 1.00 92.88 221 ASN A N 1
ATOM 1737 C CA . ASN A 1 221 ? 7.156 8.589 -17.193 1.00 92.88 221 ASN A CA 1
ATOM 1738 C C . ASN A 1 221 ? 8.632 8.504 -16.725 1.00 92.88 221 ASN A C 1
ATOM 1740 O O . ASN A 1 221 ? 9.306 9.513 -16.505 1.00 92.88 221 ASN A O 1
ATOM 1744 N N . LEU A 1 222 ? 9.142 7.282 -16.526 1.00 95.25 222 LEU A N 1
ATOM 1745 C CA . LEU A 1 222 ? 10.439 7.036 -15.877 1.00 95.25 222 LEU A CA 1
ATOM 1746 C C . LEU A 1 222 ? 11.646 7.467 -16.725 1.00 95.25 222 LEU A C 1
ATOM 1748 O O . LEU A 1 222 ? 12.786 7.472 -16.251 1.00 95.25 222 LEU A O 1
ATOM 1752 N N . ASP A 1 223 ? 11.425 7.847 -17.981 1.00 95.50 223 ASP A N 1
ATOM 1753 C CA . ASP A 1 223 ? 12.440 8.454 -18.836 1.00 95.50 223 ASP A CA 1
ATOM 1754 C C . ASP A 1 223 ? 12.934 9.800 -18.300 1.00 95.50 223 ASP A C 1
ATOM 1756 O O . ASP A 1 223 ? 14.098 10.148 -18.524 1.00 95.50 223 ASP A O 1
ATOM 1760 N N . GLN A 1 224 ? 12.109 10.485 -17.510 1.00 96.06 224 GLN A N 1
ATOM 1761 C CA . GLN A 1 224 ? 12.420 11.767 -16.877 1.00 96.06 224 GLN A CA 1
ATOM 1762 C C . GLN A 1 224 ? 13.331 11.635 -15.646 1.00 96.06 224 GL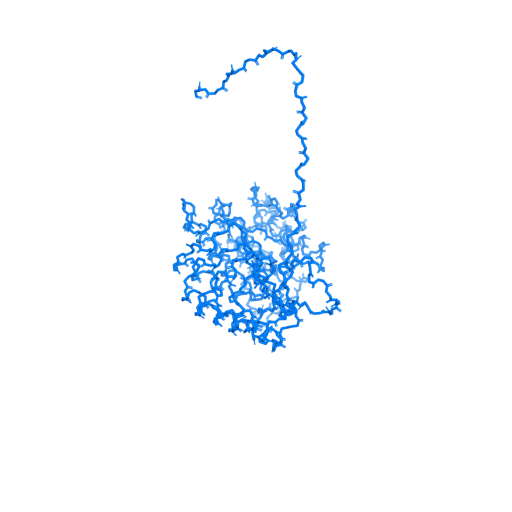N A C 1
ATOM 1764 O O . GLN A 1 224 ? 13.988 12.600 -15.262 1.00 96.06 224 GLN A O 1
ATOM 1769 N N . TRP A 1 225 ? 13.452 10.439 -15.058 1.00 97.50 225 TRP A N 1
ATOM 1770 C CA . TRP A 1 225 ? 14.364 10.213 -13.936 1.00 97.50 225 TRP A CA 1
ATOM 1771 C C . TRP A 1 225 ? 15.822 10.432 -14.326 1.00 97.50 225 TRP A C 1
ATOM 1773 O O . TRP A 1 225 ? 16.247 10.094 -15.430 1.00 97.50 225 TRP A O 1
ATOM 1783 N N . SER A 1 226 ? 16.631 10.927 -13.394 1.00 97.25 226 SER A N 1
ATOM 1784 C CA . SER A 1 226 ? 18.082 10.987 -13.572 1.00 97.25 226 SER A CA 1
ATOM 1785 C C . SER A 1 226 ? 18.714 9.585 -13.561 1.00 97.25 226 SER A C 1
ATOM 1787 O O . SER A 1 226 ? 18.112 8.599 -13.128 1.00 97.25 226 SER A O 1
ATOM 1789 N N . GLU A 1 227 ? 19.963 9.486 -14.018 1.00 97.81 227 GLU A N 1
ATOM 1790 C CA . GLU A 1 227 ? 20.765 8.254 -13.926 1.00 97.81 227 GLU A CA 1
ATOM 1791 C C . GLU A 1 227 ? 20.958 7.817 -12.462 1.00 97.81 227 GLU A C 1
ATOM 1793 O O . GLU A 1 227 ? 20.901 6.627 -12.140 1.00 97.81 227 GLU A O 1
ATOM 1798 N N . GLN A 1 228 ? 21.106 8.792 -11.557 1.00 98.00 228 GLN A N 1
ATOM 1799 C CA . GLN A 1 228 ? 21.215 8.564 -10.118 1.00 98.00 228 GLN A CA 1
ATOM 1800 C C . GLN A 1 228 ? 19.934 7.952 -9.539 1.00 98.00 228 GLN A C 1
ATOM 1802 O O . GLN A 1 228 ? 20.014 7.033 -8.726 1.00 98.00 228 GLN A O 1
ATOM 1807 N N . TYR A 1 229 ? 18.759 8.427 -9.960 1.00 98.19 229 TYR A N 1
ATOM 1808 C CA . TYR A 1 229 ? 17.475 7.911 -9.478 1.00 98.19 229 TYR A CA 1
ATOM 1809 C C . TYR A 1 229 ? 17.205 6.494 -9.973 1.00 98.19 229 TYR A C 1
ATOM 1811 O O . TYR A 1 229 ? 16.833 5.639 -9.172 1.00 98.19 229 TYR A O 1
ATOM 1819 N N . TRP A 1 230 ? 17.501 6.203 -11.243 1.00 98.19 230 TRP A N 1
ATOM 1820 C CA . TRP A 1 230 ? 17.480 4.829 -11.753 1.00 98.19 230 TRP A CA 1
ATOM 1821 C C . TRP A 1 230 ? 18.417 3.913 -10.960 1.00 98.19 230 TRP A C 1
ATOM 1823 O O . TRP A 1 230 ? 17.998 2.854 -10.497 1.00 98.19 230 TRP A O 1
ATOM 1833 N N . SER A 1 231 ? 19.658 4.341 -10.731 1.00 98.31 231 SER A N 1
ATOM 1834 C CA . SER A 1 231 ? 20.635 3.555 -9.969 1.00 98.31 231 SER A CA 1
ATOM 1835 C C . SER A 1 231 ? 20.168 3.288 -8.534 1.00 98.31 231 SER A C 1
ATOM 1837 O O . SER A 1 231 ? 20.261 2.159 -8.051 1.00 98.31 231 SER A O 1
ATOM 1839 N N . ALA A 1 232 ? 19.621 4.304 -7.858 1.00 98.50 232 ALA A N 1
ATOM 1840 C CA . ALA A 1 232 ? 19.097 4.182 -6.500 1.00 98.50 232 ALA A CA 1
ATOM 1841 C C . ALA A 1 232 ? 17.863 3.267 -6.432 1.00 98.50 232 ALA A C 1
ATOM 1843 O O . ALA A 1 232 ? 17.772 2.435 -5.530 1.00 98.50 232 ALA A O 1
ATOM 1844 N N . PHE A 1 233 ? 16.949 3.373 -7.399 1.00 98.69 233 PHE A N 1
ATOM 1845 C CA . PHE A 1 233 ? 15.773 2.513 -7.506 1.00 98.69 233 PHE A CA 1
ATOM 1846 C C . PHE A 1 233 ? 16.155 1.041 -7.679 1.00 98.69 233 PHE A C 1
ATOM 1848 O O . PHE A 1 233 ? 15.707 0.192 -6.908 1.00 98.69 233 PHE A O 1
ATOM 1855 N N . VAL A 1 234 ? 17.052 0.735 -8.620 1.00 98.44 234 VAL A N 1
ATOM 1856 C CA . VAL A 1 234 ? 17.517 -0.643 -8.842 1.00 98.44 234 VAL A CA 1
ATOM 1857 C C . VAL A 1 234 ? 18.268 -1.182 -7.631 1.00 98.44 234 VAL A C 1
ATOM 1859 O O . VAL A 1 234 ? 18.049 -2.328 -7.247 1.00 98.44 234 VAL A O 1
ATOM 1862 N N . ALA A 1 235 ? 19.107 -0.363 -6.989 1.00 98.38 235 ALA A N 1
ATOM 1863 C CA . ALA A 1 235 ? 19.773 -0.757 -5.752 1.00 98.38 235 ALA A CA 1
ATOM 1864 C C . ALA A 1 235 ? 18.756 -1.087 -4.648 1.00 98.38 235 ALA A C 1
ATOM 1866 O O . ALA A 1 235 ? 18.933 -2.061 -3.923 1.00 98.38 235 ALA A O 1
ATOM 1867 N N . LYS A 1 236 ? 17.668 -0.323 -4.523 1.00 98.19 236 LYS A N 1
ATOM 1868 C CA . LYS A 1 236 ? 16.618 -0.596 -3.533 1.00 98.19 236 LYS A CA 1
ATOM 1869 C C . LYS A 1 236 ? 15.878 -1.901 -3.808 1.00 98.19 236 LYS A C 1
ATOM 1871 O O . LYS A 1 236 ? 15.682 -2.671 -2.871 1.00 98.19 236 LYS A O 1
ATOM 1876 N N . ILE A 1 237 ? 15.546 -2.182 -5.067 1.00 98.31 237 ILE A N 1
ATOM 1877 C CA . ILE A 1 237 ? 14.935 -3.460 -5.461 1.00 98.31 237 ILE A CA 1
ATOM 1878 C C . ILE A 1 237 ? 15.891 -4.616 -5.161 1.00 98.31 237 ILE A C 1
ATOM 1880 O O . ILE A 1 237 ? 15.497 -5.569 -4.506 1.00 98.31 237 ILE A O 1
ATOM 1884 N N . GLU A 1 238 ? 17.168 -4.496 -5.533 1.00 97.81 238 GLU A N 1
ATOM 1885 C CA . GLU A 1 238 ? 18.182 -5.528 -5.285 1.00 97.81 238 GLU A CA 1
ATOM 1886 C C . GLU A 1 238 ? 18.283 -5.938 -3.805 1.00 97.81 238 GLU A C 1
ATOM 1888 O O . GLU A 1 238 ? 18.465 -7.118 -3.503 1.00 97.81 238 GLU A O 1
ATOM 1893 N N . HIS A 1 239 ? 18.134 -4.986 -2.878 1.00 97.00 239 HIS A N 1
ATOM 1894 C CA . HIS A 1 239 ? 18.172 -5.251 -1.436 1.00 97.00 239 HIS A CA 1
ATOM 1895 C C . HIS A 1 239 ? 16.817 -5.691 -0.858 1.00 97.00 239 HIS A C 1
ATOM 1897 O O . HIS A 1 239 ? 16.785 -6.269 0.231 1.00 97.00 239 HIS A O 1
ATOM 1903 N N . ASN A 1 240 ? 15.705 -5.454 -1.558 1.00 97.56 240 ASN A N 1
ATOM 1904 C CA . ASN A 1 240 ? 14.379 -5.850 -1.104 1.00 97.56 240 ASN A CA 1
ATOM 1905 C C . ASN A 1 240 ? 14.008 -7.256 -1.600 1.00 97.56 240 ASN A C 1
ATOM 1907 O O . ASN A 1 240 ? 13.297 -7.430 -2.584 1.00 97.56 240 ASN A O 1
ATOM 1911 N N . GLN A 1 241 ? 14.400 -8.268 -0.826 1.00 95.94 241 GLN A N 1
ATOM 1912 C CA . GLN A 1 241 ? 14.093 -9.674 -1.120 1.00 95.94 241 GLN A CA 1
ATOM 1913 C C . GLN A 1 241 ? 12.596 -10.031 -1.036 1.00 95.94 241 GLN A C 1
ATOM 1915 O O . GLN A 1 241 ? 12.216 -11.130 -1.432 1.00 95.94 241 GLN A O 1
ATOM 1920 N N . SER A 1 242 ? 11.750 -9.145 -0.496 1.00 96.19 242 SER A N 1
ATOM 1921 C CA . SER A 1 242 ? 10.299 -9.367 -0.448 1.00 96.19 242 SER A CA 1
ATOM 1922 C C . SER A 1 242 ? 9.586 -8.945 -1.733 1.00 96.19 242 SER A C 1
ATOM 1924 O O . SER A 1 242 ? 8.515 -9.481 -2.020 1.00 96.19 242 SER A O 1
ATOM 1926 N N . LEU A 1 243 ? 10.178 -8.037 -2.521 1.00 97.56 243 LEU A N 1
ATOM 1927 C CA . LEU A 1 243 ? 9.615 -7.581 -3.789 1.00 97.56 243 LEU A CA 1
ATOM 1928 C C . LEU A 1 243 ? 9.746 -8.692 -4.827 1.00 97.56 243 LEU A C 1
ATOM 1930 O O . LEU A 1 243 ? 10.836 -8.985 -5.295 1.00 97.56 243 LEU A O 1
ATOM 1934 N N . THR A 1 244 ? 8.633 -9.318 -5.191 1.00 96.44 244 THR A N 1
ATOM 1935 C CA . THR A 1 244 ? 8.615 -10.441 -6.143 1.00 96.44 244 THR A CA 1
ATOM 1936 C C . THR A 1 244 ? 7.896 -10.110 -7.445 1.00 96.44 244 THR A C 1
ATOM 1938 O O . THR A 1 244 ? 8.099 -10.820 -8.428 1.00 96.44 244 THR A O 1
ATOM 1941 N N . SER A 1 245 ? 7.103 -9.036 -7.480 1.00 95.94 245 SER A N 1
ATOM 1942 C CA . SER A 1 245 ? 6.403 -8.574 -8.681 1.00 95.94 245 SER A CA 1
ATOM 1943 C C . SER A 1 245 ? 6.620 -7.078 -8.891 1.00 95.94 245 SER A C 1
ATOM 1945 O O . SER A 1 245 ? 6.446 -6.280 -7.966 1.00 95.94 245 SER A O 1
ATOM 1947 N N . LEU A 1 246 ? 7.023 -6.695 -10.101 1.00 98.12 246 LEU A N 1
ATOM 1948 C CA . LEU A 1 246 ? 7.233 -5.304 -10.492 1.00 98.12 246 LEU A CA 1
ATOM 1949 C C . LEU A 1 246 ? 6.543 -5.024 -11.826 1.00 98.12 246 LEU A C 1
ATOM 1951 O O . LEU A 1 246 ? 6.815 -5.689 -12.827 1.00 98.12 246 LEU A O 1
ATOM 1955 N N . SER A 1 247 ? 5.699 -3.997 -11.864 1.00 96.69 247 SER A N 1
ATOM 1956 C CA . SER A 1 247 ? 5.076 -3.519 -13.096 1.00 96.69 247 SER A CA 1
ATOM 1957 C C . SER A 1 247 ? 5.601 -2.143 -13.484 1.00 96.69 247 SER A C 1
ATOM 1959 O O . SER A 1 247 ? 5.562 -1.199 -12.697 1.00 96.69 247 SER A O 1
ATOM 1961 N N . LEU A 1 248 ? 6.104 -2.050 -14.715 1.00 96.50 248 LEU A N 1
ATOM 1962 C CA . LEU A 1 248 ? 6.649 -0.848 -15.345 1.00 96.50 248 LEU A CA 1
ATOM 1963 C C . LEU A 1 248 ? 5.981 -0.622 -16.709 1.00 96.50 248 LEU A C 1
ATOM 1965 O O . LEU A 1 248 ? 6.648 -0.248 -17.683 1.00 96.50 248 LEU A O 1
ATOM 1969 N N . ASN A 1 249 ? 4.680 -0.878 -16.837 1.00 91.88 249 ASN A N 1
ATOM 1970 C CA . ASN A 1 249 ? 4.009 -0.752 -18.129 1.00 91.88 249 ASN A CA 1
ATOM 1971 C C . ASN A 1 249 ? 3.890 0.718 -18.537 1.00 91.88 249 ASN A C 1
ATOM 1973 O O . ASN A 1 249 ? 3.582 1.580 -17.718 1.00 91.88 249 ASN A O 1
ATOM 1977 N N . LYS A 1 250 ? 4.084 1.014 -19.829 1.00 91.81 250 LYS A N 1
ATOM 1978 C CA . LYS A 1 250 ? 3.966 2.377 -20.387 1.00 91.81 250 LYS A CA 1
ATOM 1979 C C . LYS A 1 250 ? 4.801 3.421 -19.624 1.00 91.81 250 LYS A C 1
ATOM 1981 O O . LYS A 1 250 ? 4.363 4.547 -19.431 1.00 91.81 250 LYS A O 1
ATOM 1986 N N . THR A 1 251 ? 6.009 3.066 -19.200 1.00 93.44 251 THR A N 1
ATOM 1987 C CA . THR A 1 251 ? 6.922 3.947 -18.448 1.00 93.44 251 THR A CA 1
ATOM 1988 C C . THR A 1 251 ? 8.007 4.575 -19.326 1.00 93.44 251 THR A C 1
ATOM 1990 O O . THR A 1 251 ? 9.024 5.045 -18.824 1.00 93.44 251 THR A O 1
ATOM 1993 N N . SER A 1 252 ? 7.805 4.579 -20.649 1.00 93.44 252 SER A N 1
ATOM 1994 C CA . SER A 1 252 ? 8.750 5.113 -21.638 1.00 93.44 252 SER A CA 1
ATOM 1995 C C . SER A 1 252 ? 10.129 4.433 -21.628 1.00 93.44 252 SER A C 1
ATOM 1997 O O . SER A 1 252 ? 11.125 5.052 -22.008 1.00 93.44 252 SER A O 1
ATOM 1999 N N . LEU A 1 253 ? 10.219 3.141 -21.271 1.00 94.69 253 LEU A N 1
ATOM 2000 C CA . LEU A 1 253 ? 11.521 2.460 -21.140 1.00 94.69 253 LEU A CA 1
ATOM 2001 C C . LEU A 1 253 ? 12.361 2.464 -22.418 1.00 94.69 253 LEU A C 1
ATOM 2003 O O . LEU A 1 253 ? 13.584 2.450 -22.316 1.00 94.69 253 LEU A O 1
ATOM 2007 N N . LYS A 1 254 ? 11.758 2.535 -23.617 1.00 94.75 254 LYS A N 1
ATOM 2008 C CA . LYS A 1 254 ? 12.532 2.721 -24.856 1.00 94.75 254 LYS A CA 1
ATOM 2009 C C . LYS A 1 254 ? 13.478 3.921 -24.738 1.00 94.75 254 LYS A C 1
ATOM 2011 O O . LYS A 1 254 ? 14.646 3.787 -25.083 1.00 94.75 254 LYS A O 1
ATOM 2016 N N . SER A 1 255 ? 12.987 5.064 -24.257 1.00 96.25 255 SER A N 1
ATOM 2017 C CA . SER A 1 255 ? 13.788 6.281 -24.086 1.00 96.25 255 SER A CA 1
ATOM 2018 C C . SER A 1 255 ? 14.876 6.086 -23.031 1.00 96.25 255 SER A C 1
ATOM 2020 O O . SER A 1 255 ? 16.014 6.495 -23.249 1.00 96.25 255 SER A O 1
ATOM 2022 N N . CYS A 1 256 ? 14.569 5.389 -21.931 1.00 96.75 256 CYS A N 1
ATOM 2023 C CA . CYS A 1 256 ? 15.561 5.028 -20.916 1.00 96.75 256 CYS A CA 1
ATOM 2024 C C . CYS A 1 256 ? 16.700 4.186 -21.501 1.00 96.75 256 CYS A C 1
ATOM 2026 O O . CYS A 1 256 ? 17.861 4.475 -21.238 1.00 96.75 256 CYS A O 1
ATOM 2028 N N . CYS A 1 257 ? 16.387 3.185 -22.327 1.00 96.75 257 CYS A N 1
ATOM 2029 C CA . CYS A 1 257 ? 17.385 2.299 -22.927 1.00 96.75 257 CYS A CA 1
ATOM 2030 C C . CYS A 1 257 ? 18.350 3.016 -23.889 1.00 96.75 257 CYS A C 1
ATOM 2032 O O . CYS A 1 257 ? 19.424 2.491 -24.159 1.00 96.75 257 CYS A O 1
ATOM 2034 N N . LEU A 1 258 ? 17.998 4.197 -24.414 1.00 97.12 258 LEU A N 1
ATOM 2035 C CA . LEU A 1 258 ? 18.907 4.992 -25.253 1.00 97.12 258 LEU A CA 1
ATOM 2036 C C . LEU A 1 258 ?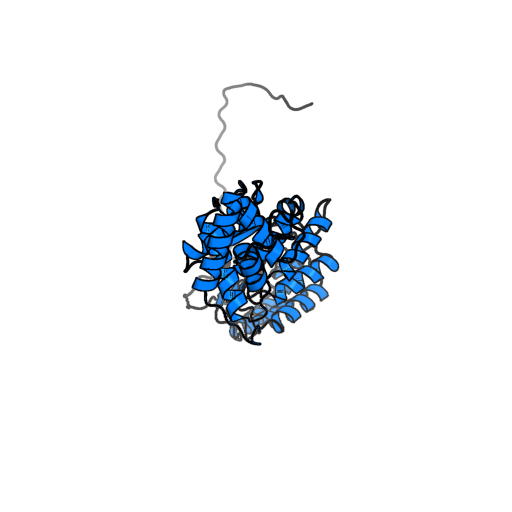 20.020 5.669 -24.439 1.00 97.12 258 LEU A C 1
ATOM 2038 O O . LEU 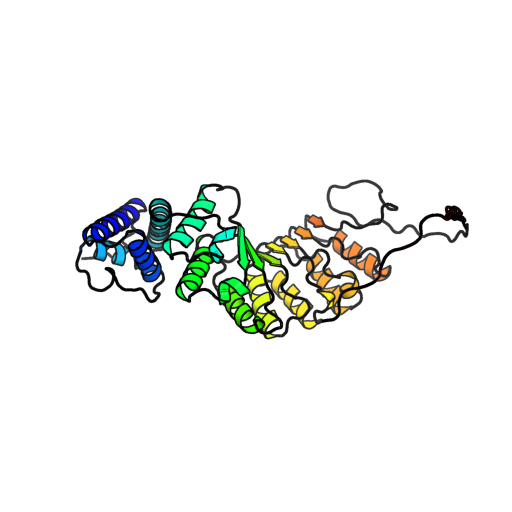A 1 258 ? 21.039 6.060 -25.005 1.00 97.12 258 LEU A O 1
ATOM 2042 N N . ASN A 1 259 ? 19.843 5.803 -23.122 1.00 98.00 259 ASN A N 1
ATOM 2043 C CA . ASN A 1 259 ? 20.890 6.245 -22.213 1.00 98.00 259 ASN A CA 1
ATOM 2044 C C . ASN A 1 259 ? 21.664 5.016 -21.688 1.00 98.00 259 ASN A C 1
ATOM 2046 O O . ASN A 1 259 ? 21.053 4.150 -21.057 1.00 98.00 259 ASN A O 1
ATOM 2050 N N . PRO A 1 260 ? 22.996 4.937 -21.877 1.00 97.75 260 PRO A N 1
ATOM 2051 C CA . PRO A 1 260 ? 23.770 3.761 -21.481 1.00 97.75 260 PRO A CA 1
ATOM 2052 C C . PRO A 1 260 ? 23.657 3.397 -19.996 1.00 97.75 260 PRO A C 1
ATOM 2054 O O . PRO A 1 260 ? 23.526 2.221 -19.672 1.00 97.75 260 PRO A O 1
ATOM 2057 N N . GLN A 1 261 ? 23.667 4.375 -19.086 1.00 97.81 261 GLN A N 1
ATOM 2058 C CA . GLN A 1 261 ? 23.628 4.107 -17.644 1.00 97.81 261 GLN A CA 1
ATOM 2059 C C . GLN A 1 261 ? 22.251 3.607 -17.192 1.00 97.81 261 GLN A C 1
ATOM 2061 O O . GLN A 1 261 ? 22.148 2.624 -16.453 1.00 97.81 261 GLN A O 1
ATOM 2066 N N . LYS A 1 262 ? 21.179 4.236 -17.687 1.00 98.25 262 LYS A N 1
ATOM 2067 C CA . LYS A 1 262 ? 19.806 3.775 -17.435 1.00 98.25 262 LYS A CA 1
ATOM 2068 C C . LYS A 1 262 ? 19.570 2.394 -18.043 1.00 98.25 262 LYS A C 1
ATOM 2070 O O . LYS A 1 262 ? 18.941 1.550 -17.410 1.00 98.25 262 LYS A O 1
ATOM 2075 N N . PHE A 1 263 ? 20.111 2.132 -19.232 1.00 98.38 263 PHE A N 1
ATOM 2076 C CA . PHE A 1 263 ? 20.002 0.821 -19.861 1.00 98.38 263 PHE A CA 1
ATOM 2077 C C . PHE A 1 263 ? 20.656 -0.273 -19.014 1.00 98.38 263 PHE A C 1
ATOM 2079 O O . PHE A 1 263 ? 20.029 -1.301 -18.775 1.00 98.38 263 PHE A O 1
ATOM 2086 N N . GLN A 1 264 ? 21.851 -0.031 -18.465 1.00 98.25 264 GLN A N 1
ATOM 2087 C CA . GLN A 1 264 ? 22.487 -0.976 -17.539 1.00 98.25 264 GLN A CA 1
ATOM 2088 C C . GLN A 1 264 ? 21.639 -1.236 -16.286 1.00 98.25 264 GLN A C 1
ATOM 2090 O O . GLN A 1 264 ? 21.544 -2.377 -15.838 1.00 98.25 264 GLN A O 1
ATOM 2095 N N . CYS A 1 265 ? 20.962 -0.215 -15.751 1.00 98.44 265 CYS A N 1
ATOM 2096 C CA . CYS A 1 265 ? 20.017 -0.392 -14.645 1.00 98.44 265 CYS A CA 1
ATOM 2097 C C . CYS A 1 265 ? 18.855 -1.326 -15.030 1.00 98.44 265 CYS A C 1
ATOM 2099 O O . CYS A 1 265 ? 18.511 -2.229 -14.269 1.00 98.44 265 CYS A O 1
ATOM 2101 N N . ILE A 1 266 ? 18.287 -1.161 -16.228 1.00 97.75 266 ILE A N 1
ATOM 2102 C CA . ILE A 1 266 ? 17.204 -2.015 -16.742 1.00 97.75 266 ILE A CA 1
ATOM 2103 C C . ILE A 1 266 ? 17.682 -3.461 -16.941 1.00 97.75 266 ILE A C 1
ATOM 2105 O O . ILE A 1 266 ? 16.996 -4.392 -16.523 1.00 97.75 266 ILE A O 1
ATOM 2109 N N . LEU A 1 267 ? 18.869 -3.663 -17.522 1.00 98.00 267 LEU A N 1
ATOM 2110 C CA . LEU A 1 267 ? 19.460 -4.999 -17.669 1.00 98.00 267 LEU A CA 1
ATOM 2111 C C . LEU A 1 267 ? 19.692 -5.660 -16.304 1.00 98.00 267 LEU A C 1
ATOM 2113 O O . LEU A 1 267 ? 19.395 -6.842 -16.134 1.00 98.00 267 LEU A O 1
ATOM 2117 N N . LYS A 1 268 ? 20.157 -4.887 -15.313 1.00 98.00 268 LYS A N 1
ATOM 2118 C CA . LYS A 1 268 ? 20.329 -5.367 -13.940 1.00 98.00 268 LYS A CA 1
ATOM 2119 C C . LYS A 1 268 ? 19.001 -5.790 -13.314 1.00 98.00 268 LYS A C 1
ATOM 2121 O O . LYS A 1 268 ? 18.960 -6.864 -12.728 1.00 98.00 268 LYS A O 1
ATOM 2126 N N . LEU A 1 269 ? 17.927 -5.006 -13.472 1.00 97.19 269 LEU A N 1
ATOM 2127 C CA . LEU A 1 269 ? 16.585 -5.367 -12.986 1.00 97.19 269 LEU A CA 1
ATOM 2128 C C . LEU A 1 269 ? 16.111 -6.709 -13.548 1.00 97.19 269 LEU A C 1
ATOM 2130 O O . LEU A 1 269 ? 15.636 -7.555 -12.797 1.00 97.19 269 LEU A O 1
ATOM 2134 N N . ILE A 1 270 ? 16.282 -6.916 -14.854 1.00 96.81 270 ILE A N 1
ATOM 2135 C CA . ILE A 1 270 ? 15.895 -8.156 -15.544 1.00 96.81 270 ILE A CA 1
ATOM 2136 C C . ILE A 1 270 ? 16.688 -9.363 -15.022 1.00 96.81 270 ILE A C 1
ATOM 2138 O O . ILE A 1 270 ? 16.197 -10.487 -15.068 1.00 96.81 270 ILE A O 1
ATOM 2142 N N . ALA A 1 271 ? 17.901 -9.158 -14.515 1.00 97.06 271 ALA A N 1
ATOM 2143 C CA . ALA A 1 271 ? 18.752 -10.226 -14.002 1.00 97.06 271 ALA A CA 1
ATOM 2144 C C . ALA A 1 271 ? 18.524 -10.556 -12.511 1.00 97.06 271 ALA A C 1
ATOM 2146 O O . ALA A 1 271 ? 19.193 -11.448 -11.987 1.00 97.06 271 ALA A O 1
ATOM 2147 N N . LEU A 1 272 ? 17.623 -9.859 -11.804 1.00 97.62 272 LEU A N 1
ATOM 2148 C CA . LEU A 1 272 ? 17.434 -10.058 -10.363 1.00 97.62 272 LEU A CA 1
ATOM 2149 C C . LEU A 1 272 ? 16.727 -11.394 -10.052 1.00 97.62 272 LEU A C 1
ATOM 2151 O O . LEU A 1 272 ? 15.610 -11.609 -10.514 1.00 97.62 272 LEU A O 1
ATOM 2155 N N . PRO A 1 273 ? 17.316 -12.275 -9.217 1.00 95.56 273 PRO A N 1
ATOM 2156 C CA . PRO A 1 273 ? 16.816 -13.640 -9.011 1.00 95.56 273 PRO A CA 1
ATOM 2157 C C . PRO A 1 273 ? 15.610 -13.759 -8.074 1.00 95.56 273 PRO A C 1
ATOM 2159 O O . PRO A 1 273 ? 14.946 -14.790 -8.074 1.00 95.56 273 PRO A O 1
ATOM 2162 N N . HIS A 1 274 ? 15.343 -12.749 -7.245 1.00 96.50 274 HIS A N 1
ATOM 2163 C CA . HIS A 1 274 ? 14.202 -12.757 -6.323 1.00 96.50 274 HIS A CA 1
ATOM 2164 C C . HIS A 1 274 ? 12.912 -12.242 -6.982 1.00 96.50 274 HIS A C 1
ATOM 2166 O O . HIS A 1 274 ? 11.820 -12.559 -6.505 1.00 96.50 274 HIS A O 1
ATOM 2172 N N . LEU A 1 275 ? 13.017 -11.499 -8.093 1.00 96.56 275 LEU A N 1
ATOM 2173 C CA . LEU A 1 275 ? 11.857 -11.112 -8.891 1.00 96.56 275 LEU A CA 1
ATOM 2174 C C . LEU A 1 275 ? 11.294 -12.347 -9.604 1.00 96.56 275 LEU A C 1
ATOM 2176 O O . LEU A 1 275 ? 12.000 -13.066 -10.306 1.00 96.56 275 LEU A O 1
ATOM 2180 N N . LYS A 1 276 ? 9.998 -12.591 -9.426 1.00 94.19 276 LYS A N 1
ATOM 2181 C CA . LYS A 1 276 ? 9.250 -13.666 -10.091 1.00 94.19 276 LYS A CA 1
ATOM 2182 C C . LYS A 1 276 ? 8.507 -13.150 -11.313 1.00 94.19 276 LYS A C 1
ATOM 2184 O O . LYS A 1 276 ? 8.382 -13.874 -12.300 1.00 94.19 276 LYS A O 1
ATOM 2189 N N . GLU A 1 277 ? 8.048 -11.906 -11.242 1.00 93.69 277 GLU A N 1
ATOM 2190 C CA . GLU A 1 277 ? 7.255 -11.258 -12.277 1.00 93.69 277 GLU A CA 1
ATOM 2191 C C . GLU A 1 277 ? 7.793 -9.857 -12.580 1.00 93.69 277 GLU A C 1
ATOM 2193 O O . GLU A 1 277 ? 8.051 -9.060 -11.675 1.00 93.69 277 GLU A O 1
ATOM 2198 N N . LEU A 1 278 ? 7.937 -9.553 -13.868 1.00 95.94 278 LEU A N 1
ATOM 2199 C CA . LEU A 1 278 ? 8.331 -8.241 -14.363 1.00 95.94 278 LEU A CA 1
ATOM 2200 C C . LEU A 1 278 ? 7.492 -7.868 -15.589 1.00 95.94 278 LEU A C 1
ATOM 2202 O O . LEU A 1 278 ? 7.636 -8.457 -16.661 1.00 95.94 278 LEU A O 1
ATOM 2206 N N . TYR A 1 279 ? 6.637 -6.859 -15.462 1.00 92.75 279 TYR A N 1
ATOM 2207 C CA . TYR A 1 279 ? 5.769 -6.404 -16.548 1.00 92.75 279 TYR A CA 1
ATOM 2208 C C . TYR A 1 279 ? 6.348 -5.150 -17.208 1.00 92.75 279 TYR A C 1
ATOM 2210 O O . TYR A 1 279 ? 6.560 -4.127 -16.562 1.00 92.75 279 TYR A O 1
ATOM 2218 N N . LEU A 1 280 ? 6.625 -5.234 -18.509 1.00 93.38 280 LEU A N 1
ATOM 2219 C CA . LEU A 1 280 ? 7.268 -4.191 -19.319 1.00 93.38 280 LEU A CA 1
ATOM 2220 C C . LEU A 1 280 ? 6.402 -3.802 -20.530 1.00 93.38 280 LEU A C 1
ATOM 2222 O O . LEU A 1 280 ? 6.916 -3.333 -21.554 1.00 93.38 280 LEU A O 1
ATOM 2226 N N . HIS A 1 281 ? 5.088 -4.000 -20.445 1.00 88.25 281 HIS A N 1
ATOM 2227 C CA . HIS A 1 281 ? 4.158 -3.805 -21.552 1.00 88.25 281 HIS A CA 1
ATOM 2228 C C . HIS A 1 281 ? 4.181 -2.371 -22.088 1.00 88.25 281 HIS A C 1
ATOM 2230 O O . HIS A 1 281 ? 4.377 -1.402 -21.355 1.00 88.25 281 HIS A O 1
ATOM 2236 N N . ASN A 1 282 ? 3.946 -2.234 -23.395 1.00 86.38 282 ASN A N 1
ATOM 2237 C CA . ASN A 1 282 ? 3.699 -0.950 -24.062 1.00 86.38 282 ASN A CA 1
ATOM 2238 C C . ASN A 1 282 ? 4.820 0.094 -23.885 1.00 86.38 282 ASN A C 1
ATOM 2240 O O . ASN A 1 282 ? 4.574 1.295 -23.949 1.00 86.38 282 ASN A O 1
ATOM 2244 N N . ASN A 1 283 ? 6.063 -0.353 -23.713 1.00 90.94 283 ASN A N 1
ATOM 2245 C CA . ASN A 1 283 ? 7.230 0.524 -23.609 1.00 90.94 283 ASN A CA 1
ATOM 2246 C C . ASN A 1 283 ? 7.934 0.801 -24.945 1.00 90.94 283 ASN A C 1
ATOM 2248 O O . ASN A 1 283 ? 8.985 1.432 -24.960 1.00 90.94 283 ASN A O 1
ATOM 2252 N N . LEU A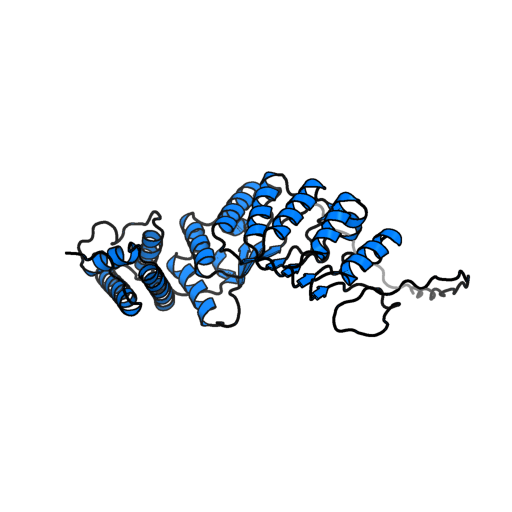 1 284 ? 7.385 0.311 -26.065 1.00 89.06 284 LEU A N 1
ATOM 2253 C CA . LEU A 1 284 ? 7.964 0.435 -27.412 1.00 89.06 284 LEU A CA 1
ATOM 2254 C C . LEU A 1 284 ? 9.387 -0.146 -27.542 1.00 89.06 284 LEU A C 1
ATOM 2256 O O . LEU A 1 284 ? 10.155 0.282 -28.404 1.00 89.06 284 LEU A O 1
ATOM 2260 N N . LEU A 1 285 ? 9.729 -1.147 -26.723 1.00 88.69 285 LEU A N 1
ATOM 2261 C CA . LEU A 1 285 ? 11.053 -1.789 -26.705 1.00 88.69 285 LEU A CA 1
ATOM 2262 C C . LEU A 1 285 ? 11.421 -2.442 -28.050 1.00 88.69 285 LEU A C 1
ATOM 2264 O O . LEU A 1 285 ? 12.592 -2.491 -28.406 1.00 88.69 285 LEU A O 1
ATOM 2268 N N . GLY A 1 286 ? 10.434 -2.858 -28.854 1.00 82.81 286 GLY A N 1
ATOM 2269 C CA . GLY A 1 286 ? 10.660 -3.360 -30.217 1.00 82.81 286 GLY A CA 1
ATOM 2270 C C . GLY A 1 286 ? 11.155 -2.308 -31.221 1.00 82.81 286 GLY A C 1
ATOM 2271 O O . GLY A 1 286 ? 11.564 -2.667 -32.316 1.00 82.81 286 GLY A O 1
ATOM 2272 N N . LYS A 1 287 ? 11.131 -1.015 -30.869 1.00 88.00 287 LYS A N 1
ATOM 2273 C CA . LYS A 1 287 ? 11.664 0.085 -31.696 1.00 88.00 287 LYS A CA 1
ATOM 2274 C C . LYS A 1 287 ? 13.059 0.540 -31.247 1.00 88.00 287 LYS A C 1
ATOM 2276 O O . LYS A 1 287 ? 13.461 1.661 -31.570 1.00 88.00 287 LYS A O 1
ATOM 2281 N N . LEU A 1 288 ? 13.755 -0.253 -30.433 1.00 92.19 288 LEU A N 1
ATOM 2282 C CA . LEU A 1 288 ? 15.134 0.031 -30.047 1.00 92.19 288 LEU A CA 1
ATOM 2283 C C . LEU A 1 288 ? 16.086 -0.163 -31.240 1.00 92.19 288 LEU A C 1
ATOM 2285 O O . LEU A 1 288 ? 15.826 -1.012 -32.093 1.00 92.19 288 LEU A O 1
ATOM 2289 N N . PRO A 1 289 ? 17.207 0.580 -31.295 1.00 95.00 289 PRO A N 1
ATOM 2290 C CA . PRO A 1 289 ? 18.316 0.254 -32.185 1.00 95.00 289 PRO A CA 1
ATOM 2291 C C . PRO A 1 289 ? 18.724 -1.216 -32.045 1.00 95.00 289 PRO A C 1
ATOM 2293 O O . PRO A 1 289 ? 18.789 -1.728 -30.927 1.00 95.00 289 PRO A O 1
ATOM 2296 N N . VAL A 1 290 ? 19.049 -1.868 -33.167 1.00 92.38 290 VAL A N 1
ATOM 2297 C CA . VAL A 1 290 ? 19.298 -3.321 -33.239 1.00 92.38 290 VAL A CA 1
ATOM 2298 C C . VAL A 1 290 ? 20.270 -3.801 -32.157 1.00 92.38 290 VAL A C 1
ATOM 2300 O O . VAL A 1 290 ? 19.977 -4.755 -31.451 1.00 92.38 290 VAL A O 1
ATOM 2303 N N . HIS A 1 291 ? 21.386 -3.098 -31.948 1.00 94.25 291 HIS A N 1
ATOM 2304 C CA . HIS A 1 291 ? 22.387 -3.492 -30.951 1.00 94.25 291 HIS A CA 1
ATOM 2305 C C . HIS A 1 291 ? 21.882 -3.444 -29.493 1.00 94.25 291 HIS A C 1
ATOM 2307 O O . HIS A 1 291 ? 22.305 -4.265 -28.683 1.00 94.25 291 HIS A O 1
ATOM 2313 N N . LEU A 1 292 ? 20.995 -2.503 -29.143 1.00 94.44 292 LEU A N 1
ATOM 2314 C CA . LEU A 1 292 ? 20.390 -2.421 -27.803 1.00 94.44 292 LEU A CA 1
ATOM 2315 C C . LEU A 1 292 ? 19.288 -3.461 -27.641 1.00 94.44 292 LEU A C 1
ATOM 2317 O O . LEU A 1 292 ? 19.159 -4.073 -26.584 1.00 94.44 292 LEU A O 1
ATOM 2321 N N . PHE A 1 293 ? 18.505 -3.673 -28.699 1.00 93.38 293 PHE A N 1
ATOM 2322 C CA . PHE A 1 293 ? 17.484 -4.709 -28.722 1.00 93.38 293 PHE A CA 1
ATOM 2323 C C . PHE A 1 293 ? 18.093 -6.098 -28.508 1.00 93.38 293 PHE A C 1
ATOM 2325 O O . PHE A 1 293 ? 17.586 -6.864 -27.695 1.00 93.38 293 PHE A O 1
ATOM 2332 N N . GLU A 1 294 ? 19.207 -6.396 -29.177 1.00 91.12 294 GLU A N 1
ATOM 2333 C CA . GLU A 1 294 ? 19.921 -7.664 -29.021 1.00 91.12 294 GLU A CA 1
ATOM 2334 C C . GLU A 1 294 ? 20.444 -7.872 -27.595 1.00 91.12 294 GLU A C 1
ATOM 2336 O O . GLU A 1 294 ? 20.222 -8.934 -27.016 1.00 91.12 294 GLU A O 1
ATOM 2341 N N . GLN A 1 295 ? 21.032 -6.841 -26.979 1.00 94.50 295 GLN A N 1
ATOM 2342 C CA . GLN A 1 295 ? 21.463 -6.901 -25.575 1.00 94.50 295 GLN A CA 1
ATOM 2343 C C . GLN A 1 295 ? 20.292 -7.139 -24.612 1.00 94.50 295 GLN A C 1
ATOM 2345 O O . GLN A 1 295 ? 20.381 -7.965 -23.705 1.00 94.50 295 GLN A O 1
ATOM 2350 N N . LEU A 1 296 ? 19.173 -6.436 -24.815 1.00 92.56 296 LEU A N 1
ATOM 2351 C CA . LEU A 1 296 ? 17.968 -6.609 -24.005 1.00 92.56 296 LEU A CA 1
ATOM 2352 C C . LEU A 1 296 ? 17.381 -8.018 -24.163 1.00 92.56 296 LEU A C 1
ATOM 2354 O O . LEU A 1 296 ? 16.991 -8.645 -23.177 1.00 92.56 296 LEU A O 1
ATOM 2358 N N . ARG A 1 297 ? 17.335 -8.523 -25.400 1.00 90.25 297 ARG A N 1
ATOM 2359 C CA . ARG A 1 297 ? 16.863 -9.872 -25.722 1.00 90.25 297 ARG A CA 1
ATOM 2360 C C . ARG A 1 297 ? 17.724 -10.929 -25.041 1.00 90.25 297 ARG A C 1
ATOM 2362 O O . ARG A 1 297 ? 17.175 -11.839 -24.427 1.00 90.25 297 ARG A O 1
ATOM 2369 N N . GLU A 1 298 ? 19.045 -10.793 -25.116 1.00 92.88 298 GLU A N 1
ATOM 2370 C CA . GLU A 1 298 ? 19.987 -11.703 -24.463 1.00 92.88 298 GLU A CA 1
ATOM 2371 C C . GLU A 1 298 ? 19.806 -11.702 -22.938 1.00 92.88 298 GLU A C 1
ATOM 2373 O O . GLU A 1 298 ? 19.746 -12.769 -22.324 1.00 92.88 298 GLU A O 1
ATOM 2378 N N . ALA A 1 299 ? 19.654 -10.525 -22.323 1.00 94.56 299 ALA A N 1
ATOM 2379 C CA . ALA A 1 299 ? 19.409 -10.416 -20.886 1.00 94.56 299 ALA A CA 1
ATOM 2380 C C . ALA A 1 299 ? 18.095 -11.088 -20.465 1.00 94.56 299 ALA A C 1
ATOM 2382 O O . ALA A 1 299 ? 18.057 -11.770 -19.445 1.00 94.56 299 ALA A O 1
ATOM 2383 N N . ILE A 1 300 ? 17.036 -10.950 -21.266 1.00 92.06 300 ILE A N 1
ATOM 2384 C CA . ILE A 1 300 ? 15.736 -11.574 -20.984 1.00 92.06 300 ILE A CA 1
ATOM 2385 C C . ILE A 1 300 ? 15.791 -13.093 -21.171 1.00 92.06 300 ILE A C 1
ATOM 2387 O O . ILE A 1 300 ? 15.248 -13.818 -20.345 1.00 92.06 300 ILE A O 1
ATOM 2391 N N . GLN A 1 301 ? 16.509 -13.595 -22.180 1.00 90.19 301 GLN A N 1
ATOM 2392 C CA . GLN A 1 301 ? 16.725 -15.039 -22.364 1.00 90.19 301 GLN A CA 1
ATOM 2393 C C . GLN A 1 301 ? 17.508 -15.680 -21.211 1.00 90.19 301 GLN A C 1
ATOM 2395 O O . GLN A 1 301 ? 17.292 -16.848 -20.898 1.00 90.19 301 GLN A O 1
ATOM 2400 N N . LYS A 1 302 ? 18.424 -14.927 -20.593 1.00 94.25 302 LYS A N 1
ATOM 2401 C CA . LYS A 1 302 ? 19.229 -15.370 -19.444 1.00 94.25 302 LYS A CA 1
ATOM 2402 C C . LYS A 1 302 ? 18.585 -15.045 -18.093 1.00 94.25 302 LYS A C 1
ATOM 2404 O O . LYS A 1 302 ? 19.178 -15.354 -17.060 1.00 94.25 302 LYS A O 1
ATOM 2409 N N . SER A 1 303 ? 17.424 -14.394 -18.089 1.00 95.19 303 SER A N 1
ATOM 2410 C CA . SER A 1 303 ? 16.794 -13.917 -16.865 1.00 95.19 303 SER A CA 1
ATOM 2411 C C . SER A 1 303 ? 16.331 -15.083 -15.982 1.00 95.19 303 SER A C 1
ATOM 2413 O O . SER A 1 303 ? 15.751 -16.043 -16.492 1.00 95.19 303 SER A O 1
ATOM 2415 N N . PRO A 1 304 ? 16.530 -15.001 -14.654 1.00 95.31 304 PRO A N 1
ATOM 2416 C CA . PRO A 1 304 ? 15.951 -15.949 -13.704 1.00 95.31 304 PRO A CA 1
ATOM 2417 C C . PRO A 1 304 ? 14.452 -15.705 -13.434 1.00 95.31 304 PRO A C 1
ATOM 2419 O O . PRO A 1 304 ? 13.825 -16.504 -12.739 1.00 95.31 304 PRO A O 1
ATOM 2422 N N . ILE A 1 305 ? 13.878 -14.608 -13.941 1.00 92.81 305 ILE A N 1
ATOM 2423 C CA . ILE A 1 305 ? 12.498 -14.192 -13.671 1.00 92.81 305 ILE A CA 1
ATOM 2424 C C . ILE A 1 305 ? 11.534 -15.105 -14.434 1.00 92.81 305 ILE A C 1
ATOM 2426 O O . ILE A 1 305 ? 11.583 -15.202 -15.660 1.00 92.81 305 ILE A O 1
ATOM 2430 N N . ALA A 1 306 ? 10.620 -15.754 -13.711 1.00 88.00 306 ALA A N 1
ATOM 2431 C CA . ALA A 1 306 ? 9.697 -16.736 -14.282 1.00 88.00 306 ALA A CA 1
ATOM 2432 C C . ALA A 1 306 ? 8.724 -16.126 -15.307 1.00 88.00 306 ALA A C 1
ATOM 2434 O O . ALA A 1 306 ? 8.393 -16.768 -16.309 1.00 88.00 306 ALA A O 1
ATOM 2435 N N . HIS A 1 307 ? 8.267 -14.894 -15.069 1.00 89.06 307 HIS A N 1
ATOM 2436 C CA . HIS A 1 307 ? 7.351 -14.197 -15.960 1.00 89.06 307 HIS A CA 1
ATOM 2437 C C . HIS A 1 307 ? 7.848 -12.798 -16.329 1.00 89.06 307 HIS A C 1
ATOM 2439 O O . HIS A 1 307 ? 7.910 -11.908 -15.486 1.00 89.06 307 HIS A O 1
ATOM 2445 N N . ILE A 1 308 ? 8.137 -12.584 -17.617 1.00 89.25 308 ILE A N 1
ATOM 2446 C CA . ILE A 1 308 ? 8.424 -11.256 -18.167 1.00 89.25 308 ILE A CA 1
ATOM 2447 C C . ILE A 1 308 ? 7.354 -10.888 -19.201 1.00 89.25 308 ILE A C 1
ATOM 2449 O O . ILE A 1 308 ? 7.227 -11.508 -20.262 1.00 89.25 308 ILE A O 1
ATOM 2453 N N . GLY A 1 309 ? 6.560 -9.866 -18.889 1.00 81.38 309 GLY A N 1
ATOM 2454 C CA . GLY A 1 309 ? 5.467 -9.382 -19.725 1.00 81.38 309 GLY A CA 1
ATOM 2455 C C . GLY A 1 309 ? 5.932 -8.362 -20.769 1.00 81.38 309 GLY A C 1
ATOM 2456 O O . GLY A 1 309 ? 6.326 -7.257 -20.421 1.00 81.38 309 GLY A O 1
ATOM 2457 N N . LEU A 1 310 ? 5.839 -8.691 -22.066 1.00 74.31 310 LEU A N 1
ATOM 2458 C CA . LEU A 1 310 ? 6.383 -7.854 -23.162 1.00 74.31 310 LEU A CA 1
ATOM 2459 C C . LEU A 1 310 ? 5.379 -7.444 -24.256 1.00 74.31 310 LEU A C 1
ATOM 2461 O O . LEU A 1 310 ? 5.773 -6.938 -25.304 1.00 74.31 310 LEU A O 1
ATOM 2465 N N . ARG A 1 311 ? 4.071 -7.660 -24.062 1.00 63.25 311 ARG A N 1
ATOM 2466 C CA . ARG A 1 311 ? 3.036 -7.364 -25.078 1.00 63.25 311 ARG A CA 1
ATOM 2467 C C . ARG A 1 311 ? 3.128 -5.921 -25.627 1.00 63.25 311 ARG A C 1
ATOM 2469 O O . ARG A 1 311 ? 2.846 -4.976 -24.901 1.00 63.25 311 ARG A O 1
ATOM 2476 N N . HIS A 1 312 ? 3.564 -5.815 -26.893 1.00 51.59 312 HIS A N 1
ATOM 2477 C CA . HIS A 1 312 ? 3.250 -4.866 -27.987 1.00 51.59 312 HIS A CA 1
ATOM 2478 C C . HIS A 1 312 ? 4.268 -5.076 -29.137 1.00 51.59 312 HIS A C 1
ATOM 2480 O O . HIS A 1 312 ? 5.115 -4.227 -29.417 1.00 51.59 312 HIS A O 1
ATOM 2486 N N . ILE A 1 313 ? 4.199 -6.236 -29.800 1.00 45.06 313 ILE A N 1
ATOM 2487 C CA . ILE A 1 313 ? 4.896 -6.499 -31.070 1.00 45.06 313 ILE A CA 1
ATOM 2488 C C . ILE A 1 313 ? 3.850 -6.335 -32.191 1.00 45.06 313 ILE A C 1
ATOM 2490 O O . ILE A 1 313 ? 2.763 -6.903 -32.047 1.00 45.06 313 ILE A O 1
ATOM 2494 N N . PRO A 1 314 ? 4.108 -5.551 -33.260 1.00 38.88 314 PRO A N 1
ATOM 2495 C CA . PRO A 1 314 ? 3.206 -5.423 -34.411 1.00 38.88 314 PRO A CA 1
ATOM 2496 C C . PRO A 1 314 ? 2.767 -6.793 -34.952 1.00 38.88 314 PRO A C 1
ATOM 2498 O O . PRO A 1 314 ? 3.531 -7.758 -34.892 1.00 38.88 314 PRO A O 1
ATOM 2501 N N . GLN A 1 315 ? 1.530 -6.888 -35.458 1.00 37.97 315 GLN A N 1
ATOM 2502 C CA . GLN A 1 315 ? 0.889 -8.156 -35.859 1.00 37.97 315 GLN A CA 1
ATOM 2503 C C . GLN A 1 315 ? 1.674 -8.971 -36.907 1.00 37.97 315 GLN A C 1
ATOM 2505 O O . GLN A 1 315 ? 1.459 -10.173 -37.021 1.00 37.97 315 GLN A O 1
ATOM 2510 N N . GLU A 1 316 ? 2.604 -8.328 -37.603 1.00 40.00 316 GLU A N 1
ATOM 2511 C CA . GLU A 1 316 ? 3.456 -8.837 -38.687 1.00 40.00 316 GLU A CA 1
ATOM 2512 C C . GLU A 1 316 ? 4.443 -9.928 -38.225 1.00 40.00 316 GLU A C 1
ATOM 2514 O O . GLU A 1 316 ? 4.927 -10.709 -39.032 1.00 40.00 316 GLU A O 1
ATOM 2519 N N . ASN A 1 317 ? 4.692 -10.033 -36.913 1.00 40.97 317 ASN A N 1
ATOM 2520 C CA . ASN A 1 317 ? 5.667 -10.954 -36.318 1.00 40.97 317 ASN A CA 1
ATOM 2521 C C . ASN A 1 317 ? 5.035 -12.050 -35.434 1.00 40.97 317 ASN A C 1
ATOM 2523 O O . ASN A 1 317 ? 5.678 -12.595 -34.531 1.00 40.97 317 ASN A O 1
ATOM 2527 N N . LYS A 1 318 ? 3.755 -12.377 -35.647 1.00 33.34 318 LYS A N 1
ATOM 2528 C CA . LYS A 1 318 ? 3.069 -13.447 -34.905 1.00 33.34 318 LYS A CA 1
ATOM 2529 C C . LYS A 1 318 ? 3.475 -14.831 -35.428 1.00 33.34 318 LYS A C 1
ATOM 2531 O O . LYS A 1 318 ? 2.835 -15.371 -36.322 1.00 33.34 318 LYS A O 1
ATOM 2536 N N . GLY A 1 319 ? 4.499 -15.427 -34.819 1.00 26.75 319 GLY A N 1
ATOM 2537 C CA . GLY A 1 319 ? 4.880 -16.827 -35.023 1.00 26.75 319 GLY A CA 1
ATOM 2538 C C . GLY A 1 319 ? 5.040 -17.578 -33.698 1.00 26.75 319 GLY A C 1
ATOM 2539 O O . GLY A 1 319 ? 5.908 -17.231 -32.911 1.00 26.75 319 GLY A O 1
ATOM 2540 N N . ALA A 1 320 ? 4.184 -18.588 -33.495 1.00 28.59 320 ALA A N 1
ATOM 2541 C CA . ALA A 1 320 ? 4.177 -19.658 -32.482 1.00 28.59 320 ALA A CA 1
ATOM 2542 C C . ALA A 1 320 ? 4.326 -19.284 -30.986 1.00 28.59 320 ALA A C 1
ATOM 2544 O O . ALA A 1 320 ? 5.371 -18.869 -30.494 1.00 28.59 320 ALA A O 1
ATOM 2545 N N . ALA A 1 321 ? 3.245 -19.527 -30.240 1.00 33.59 321 ALA A N 1
ATOM 2546 C CA . ALA A 1 321 ? 3.148 -19.343 -28.798 1.00 33.59 321 ALA A CA 1
ATOM 2547 C C . ALA A 1 321 ? 4.119 -20.242 -28.013 1.00 33.59 321 ALA A C 1
ATOM 2549 O O . ALA A 1 321 ? 4.192 -21.447 -28.246 1.00 33.59 321 ALA A O 1
ATOM 2550 N N . SER A 1 322 ? 4.775 -19.668 -27.005 1.00 33.53 322 SER A N 1
ATOM 2551 C CA . SER A 1 322 ? 5.289 -20.417 -25.861 1.00 33.53 322 SER A CA 1
ATOM 2552 C C . SER A 1 322 ? 4.901 -19.696 -24.565 1.00 33.53 322 SER A C 1
ATOM 2554 O O . SER A 1 322 ? 4.539 -18.519 -24.564 1.00 33.53 322 SER A O 1
ATOM 2556 N N . ILE A 1 323 ? 4.907 -20.460 -23.477 1.00 30.70 323 ILE A N 1
ATOM 2557 C CA . ILE A 1 323 ? 4.233 -20.228 -22.191 1.00 30.70 323 ILE A CA 1
ATOM 2558 C C . ILE A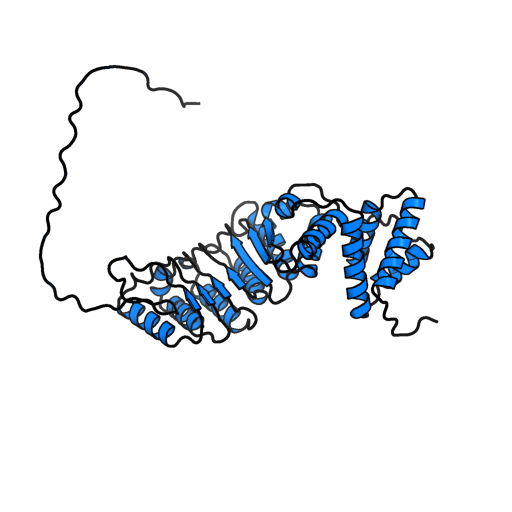 1 323 ? 4.914 -19.103 -21.367 1.00 30.70 323 ILE A C 1
ATOM 2560 O O . ILE A 1 323 ? 4.463 -18.751 -20.281 1.00 30.70 323 ILE A O 1
ATOM 2564 N N . SER A 1 324 ? 5.946 -18.456 -21.913 1.00 36.50 324 SER A N 1
ATOM 2565 C CA . SER A 1 324 ? 6.744 -17.418 -21.254 1.00 36.50 324 SER A CA 1
ATOM 2566 C C . SER A 1 324 ? 7.094 -16.340 -22.287 1.00 36.50 324 SER A C 1
ATOM 2568 O O . SER A 1 324 ? 7.797 -16.623 -23.250 1.00 36.50 324 SER A O 1
ATOM 2570 N N . GLY A 1 325 ? 6.537 -15.131 -22.135 1.00 40.09 325 GLY A N 1
ATOM 2571 C CA . GLY A 1 325 ? 6.466 -14.071 -23.154 1.00 40.09 325 GLY A CA 1
ATOM 2572 C C . GLY A 1 325 ? 7.722 -13.857 -24.013 1.00 40.09 325 GLY A C 1
ATOM 2573 O O . GLY A 1 325 ? 8.835 -13.829 -23.505 1.00 40.09 325 GLY A O 1
ATOM 2574 N N . MET A 1 326 ? 7.545 -13.663 -25.328 1.00 44.16 326 MET A N 1
ATOM 2575 C CA . MET A 1 326 ? 8.667 -13.511 -26.265 1.00 44.16 326 MET A CA 1
ATOM 2576 C C . MET A 1 326 ? 8.687 -12.197 -27.050 1.00 44.16 326 MET A C 1
ATOM 2578 O O . MET A 1 326 ? 7.652 -11.679 -27.471 1.00 44.16 326 MET A O 1
ATOM 2582 N N . PHE A 1 327 ? 9.926 -11.754 -27.300 1.00 35.50 327 PHE A N 1
ATOM 2583 C CA . PHE A 1 327 ? 10.377 -10.922 -28.417 1.00 35.50 327 PHE A CA 1
ATOM 2584 C C . PHE A 1 327 ? 10.401 -11.721 -29.725 1.00 35.50 327 PHE A C 1
ATOM 2586 O O . PHE A 1 327 ? 10.816 -12.876 -29.734 1.00 35.50 327 PHE A O 1
ATOM 2593 N N . ALA A 1 328 ? 10.026 -11.092 -30.838 1.00 27.89 328 ALA A N 1
ATOM 2594 C CA . ALA A 1 328 ? 10.111 -11.692 -32.165 1.00 27.89 328 ALA A CA 1
ATOM 2595 C C . ALA A 1 328 ? 11.501 -11.511 -32.803 1.00 27.89 328 ALA A C 1
ATOM 2597 O O . ALA A 1 328 ? 12.190 -10.521 -32.554 1.00 27.89 328 ALA A O 1
ATOM 2598 N N . HIS A 1 329 ? 11.890 -12.483 -33.632 1.00 28.06 329 HIS A N 1
ATOM 2599 C CA . HIS A 1 329 ? 13.126 -12.505 -34.416 1.00 28.06 329 HIS A CA 1
ATOM 2600 C C . HIS A 1 329 ? 13.196 -11.361 -35.439 1.00 28.06 329 HIS A C 1
ATOM 2602 O O . HIS A 1 329 ? 12.241 -11.125 -36.173 1.00 28.06 329 HIS A O 1
ATOM 2608 N N . SER A 1 330 ? 14.363 -10.728 -35.569 1.00 25.94 330 SER A N 1
ATOM 2609 C CA . SER A 1 330 ? 14.755 -10.036 -36.795 1.00 25.94 330 SER A CA 1
ATOM 2610 C C . SER A 1 330 ? 15.247 -11.083 -37.802 1.00 25.94 330 SER A C 1
ATOM 2612 O O . SER A 1 330 ? 16.259 -11.747 -37.586 1.00 25.94 330 SER A O 1
ATOM 2614 N N . SER A 1 331 ? 14.517 -11.266 -38.903 1.00 25.28 331 SER A N 1
ATOM 2615 C CA . SER A 1 331 ? 15.118 -11.832 -40.117 1.00 25.28 331 SER A CA 1
ATOM 2616 C C . SER A 1 331 ? 15.756 -10.683 -40.901 1.00 25.28 331 SER A C 1
ATOM 2618 O O . SER A 1 331 ? 15.182 -9.592 -40.928 1.00 25.28 331 SER A O 1
ATOM 2620 N N . PRO A 1 332 ? 16.932 -10.872 -41.518 1.00 28.78 332 PRO A N 1
ATOM 2621 C CA . PRO A 1 332 ? 17.560 -9.828 -42.310 1.00 28.78 332 PRO A CA 1
ATOM 2622 C C . PRO A 1 332 ? 16.717 -9.612 -43.569 1.00 28.78 332 PRO A C 1
ATOM 2624 O O . PRO A 1 332 ? 16.666 -10.481 -44.440 1.00 28.78 332 PRO A O 1
ATOM 2627 N N . HIS A 1 333 ? 16.028 -8.474 -43.659 1.00 29.25 333 HIS A N 1
ATOM 2628 C CA . HIS A 1 333 ? 15.414 -8.061 -44.914 1.00 29.25 333 HIS A CA 1
ATOM 2629 C C . HIS A 1 333 ? 16.527 -7.865 -45.943 1.00 29.25 333 HIS A C 1
ATOM 2631 O O . HIS A 1 333 ? 17.372 -6.981 -45.804 1.00 29.25 333 HIS A O 1
ATOM 2637 N N . LYS A 1 334 ? 16.521 -8.724 -46.965 1.00 29.12 334 LYS A N 1
ATOM 2638 C CA . LYS A 1 334 ? 17.026 -8.352 -48.280 1.00 29.12 334 LYS A CA 1
ATOM 2639 C C . LYS A 1 334 ? 16.167 -7.192 -48.771 1.00 29.12 334 LYS A C 1
ATOM 2641 O O . LYS A 1 334 ? 14.941 -7.261 -48.685 1.00 29.12 334 LYS A O 1
ATOM 2646 N N . GLU A 1 335 ? 16.841 -6.143 -49.217 1.00 32.06 335 GLU A N 1
ATOM 2647 C CA . GLU A 1 335 ? 16.281 -5.107 -50.073 1.00 32.06 335 GLU A CA 1
ATOM 2648 C C . GLU A 1 335 ? 15.569 -5.786 -51.247 1.00 32.06 335 GLU A C 1
ATOM 2650 O O . GLU A 1 335 ? 16.189 -6.567 -51.962 1.00 32.06 335 GLU A O 1
ATOM 2655 N N . ASP A 1 336 ? 14.277 -5.521 -51.406 1.00 27.20 336 ASP A N 1
ATOM 2656 C CA . ASP A 1 336 ? 13.604 -5.617 -52.696 1.00 27.20 336 ASP A CA 1
ATOM 2657 C C . ASP A 1 336 ? 12.508 -4.547 -52.723 1.00 27.20 336 ASP A C 1
ATOM 2659 O O . ASP A 1 336 ? 11.468 -4.643 -52.064 1.00 27.20 336 ASP A O 1
ATOM 2663 N N . ASP A 1 337 ? 12.810 -3.488 -53.471 1.00 32.06 337 ASP A N 1
ATOM 2664 C CA . ASP A 1 337 ? 11.889 -2.453 -53.913 1.00 32.06 337 ASP A CA 1
ATOM 2665 C C . ASP A 1 337 ? 10.703 -3.092 -54.640 1.00 32.06 337 ASP A C 1
ATOM 2667 O O . ASP A 1 337 ? 10.842 -3.571 -55.762 1.00 32.06 337 ASP A O 1
ATOM 2671 N N . THR A 1 338 ? 9.507 -3.038 -54.055 1.00 27.77 338 THR A N 1
ATOM 2672 C CA . THR A 1 338 ? 8.269 -3.035 -54.845 1.00 27.77 338 THR A CA 1
ATOM 2673 C C . THR A 1 338 ? 7.220 -2.145 -54.188 1.00 27.77 338 THR A C 1
ATOM 2675 O O . THR A 1 338 ? 6.624 -2.449 -53.158 1.00 27.77 338 THR A O 1
ATOM 2678 N N . ILE A 1 339 ? 7.038 -0.998 -54.835 1.00 30.22 339 ILE A N 1
ATOM 2679 C CA . ILE A 1 339 ? 5.951 -0.039 -54.679 1.00 30.22 339 ILE A CA 1
ATOM 2680 C C . ILE A 1 339 ? 4.616 -0.766 -54.889 1.00 30.22 339 ILE A C 1
ATOM 2682 O O . ILE A 1 339 ? 4.401 -1.360 -55.944 1.00 30.22 339 ILE A O 1
ATOM 2686 N N . TYR A 1 340 ? 3.710 -0.675 -53.916 1.00 28.48 340 TYR A N 1
ATOM 2687 C CA . TYR A 1 340 ? 2.283 -0.886 -54.145 1.00 28.48 340 TYR A CA 1
ATOM 2688 C C . TYR A 1 340 ? 1.545 0.410 -53.816 1.00 28.48 340 TYR A C 1
ATOM 2690 O O . TYR A 1 340 ? 1.411 0.793 -52.653 1.00 28.48 340 TYR A O 1
ATOM 2698 N N . ASP A 1 341 ? 1.109 1.079 -54.884 1.00 25.27 341 ASP A N 1
ATOM 2699 C CA . ASP A 1 341 ? 0.152 2.179 -54.879 1.00 25.27 341 ASP A CA 1
ATOM 2700 C C . ASP A 1 341 ? -1.135 1.749 -54.165 1.00 25.27 341 ASP A C 1
ATOM 2702 O O . ASP A 1 341 ? -1.822 0.822 -54.600 1.00 25.27 341 ASP A O 1
ATOM 2706 N N . TYR A 1 342 ? -1.496 2.458 -53.097 1.00 27.16 342 TYR A N 1
ATOM 2707 C CA . TYR A 1 342 ? -2.875 2.489 -52.625 1.00 27.16 342 TYR A CA 1
ATOM 2708 C C . TYR A 1 342 ? -3.588 3.651 -53.315 1.00 27.16 342 TYR A C 1
ATOM 2710 O O . TYR A 1 342 ? -3.283 4.820 -53.078 1.00 27.16 342 TYR A O 1
ATOM 2718 N N . GLN A 1 343 ? -4.537 3.295 -54.180 1.00 25.86 343 GLN A N 1
ATOM 2719 C CA . GLN A 1 343 ? -5.519 4.199 -54.766 1.00 25.86 343 GLN A CA 1
ATOM 2720 C C . GLN A 1 343 ? -6.313 4.890 -53.647 1.00 25.86 343 GLN A C 1
ATOM 2722 O O . GLN A 1 343 ? -6.883 4.232 -52.778 1.00 25.86 343 GLN A O 1
ATOM 2727 N N . LEU A 1 344 ? -6.327 6.224 -53.674 1.00 28.39 344 LEU A N 1
ATOM 2728 C CA . LEU A 1 344 ? -7.284 7.048 -52.942 1.00 28.39 344 LEU A CA 1
ATOM 2729 C C . LEU A 1 344 ? -8.651 6.922 -53.624 1.00 28.39 344 LEU A C 1
ATOM 2731 O O . LEU A 1 344 ? -8.768 7.237 -54.807 1.00 28.39 344 LEU A O 1
ATOM 2735 N N . ASP A 1 345 ? -9.665 6.488 -52.878 1.00 28.66 345 ASP A N 1
ATOM 2736 C CA . ASP A 1 345 ? -11.064 6.609 -53.289 1.00 28.66 345 ASP A CA 1
ATOM 2737 C C . ASP A 1 345 ? -11.446 8.093 -53.441 1.00 28.66 345 ASP A C 1
ATOM 2739 O O . ASP A 1 345 ? -11.154 8.927 -52.577 1.00 28.66 345 ASP A O 1
ATOM 2743 N N . ASP A 1 346 ? -12.097 8.403 -54.563 1.00 29.41 346 ASP A N 1
ATOM 2744 C CA . ASP A 1 346 ? -12.592 9.728 -54.943 1.00 29.41 346 ASP A CA 1
ATOM 2745 C C . ASP A 1 346 ? -13.638 10.294 -53.949 1.00 29.41 346 ASP A C 1
ATOM 2747 O O . ASP A 1 346 ? -14.415 9.549 -53.341 1.00 29.41 346 ASP A O 1
ATOM 2751 N N . PRO A 1 347 ? -13.718 11.632 -53.804 1.00 30.84 347 PRO A N 1
ATOM 2752 C CA . PRO A 1 347 ? -14.581 12.306 -52.841 1.00 30.84 347 PRO A CA 1
ATOM 2753 C C . PRO A 1 347 ? -16.051 12.364 -53.287 1.00 30.84 347 PRO A C 1
ATOM 2755 O O . PRO A 1 347 ? -16.378 12.696 -54.427 1.00 30.84 347 PRO A O 1
ATOM 2758 N N . LEU A 1 348 ? -16.960 12.126 -52.336 1.00 29.14 348 LEU A N 1
ATOM 2759 C CA . LEU A 1 348 ? -18.401 12.332 -52.496 1.00 29.14 348 LEU A CA 1
ATOM 2760 C C . LEU A 1 348 ? -18.715 13.796 -52.854 1.00 29.14 348 LEU A C 1
ATOM 2762 O O . LEU A 1 348 ? -18.355 14.727 -52.132 1.00 29.14 348 LEU A O 1
ATOM 2766 N N . GLN A 1 349 ? -19.429 13.983 -53.967 1.00 27.34 349 GLN A N 1
ATOM 2767 C CA . GLN A 1 349 ? -19.946 15.269 -54.429 1.00 27.34 349 GLN A CA 1
ATOM 2768 C C . GLN A 1 349 ? -21.014 15.813 -53.467 1.00 27.34 349 GLN A C 1
ATOM 2770 O O . GLN A 1 349 ? -22.041 15.177 -53.233 1.00 27.34 349 GLN A O 1
ATOM 2775 N N . LEU A 1 350 ? -20.791 17.024 -52.949 1.00 28.02 350 LEU A N 1
ATOM 2776 C CA . LEU A 1 350 ? -21.809 17.832 -52.278 1.00 28.02 350 LEU A CA 1
ATOM 2777 C C . LEU A 1 350 ? -22.777 18.408 -53.320 1.00 28.02 350 LEU A C 1
ATOM 2779 O O . LEU A 1 350 ? -22.418 19.311 -54.075 1.00 28.02 350 LEU A O 1
ATOM 2783 N N . THR A 1 351 ? -24.017 17.926 -53.333 1.00 31.23 351 THR A N 1
ATOM 2784 C CA . THR A 1 351 ? -25.129 18.623 -53.987 1.00 31.23 351 THR A CA 1
ATOM 2785 C C . THR A 1 351 ? -25.683 19.694 -53.055 1.00 31.23 351 THR A C 1
ATOM 2787 O O . THR A 1 351 ? -26.030 19.429 -51.905 1.00 31.23 351 THR A O 1
ATOM 2790 N N . SER A 1 352 ? -25.740 20.913 -53.579 1.00 30.38 352 SER A N 1
ATOM 2791 C CA . SER A 1 352 ? -26.316 22.108 -52.978 1.00 30.38 352 SER A CA 1
ATOM 2792 C C . SER A 1 352 ? -27.798 21.939 -52.652 1.00 30.38 352 SER A C 1
ATOM 2794 O O . SER A 1 352 ? -28.568 21.673 -53.567 1.00 30.38 352 SER A O 1
ATOM 2796 N N . GLU A 1 353 ? -28.192 22.185 -51.403 1.00 29.06 353 GLU A N 1
ATOM 2797 C CA . GLU A 1 353 ? -29.414 22.911 -51.023 1.00 29.06 353 GLU A CA 1
ATOM 2798 C C . GLU A 1 353 ? -29.483 23.037 -49.487 1.00 29.06 353 GLU A C 1
ATOM 2800 O O . GLU A 1 353 ? -29.109 22.121 -48.763 1.00 29.06 353 GLU A O 1
ATOM 2805 N N . HIS A 1 354 ? -29.958 24.193 -49.012 1.00 31.81 354 HIS A N 1
ATOM 2806 C CA . HIS A 1 354 ? -30.158 24.605 -47.607 1.00 31.81 354 HIS A CA 1
ATOM 2807 C C . HIS A 1 354 ? -28.994 25.289 -46.866 1.00 31.81 354 HIS A C 1
ATOM 2809 O O . HIS A 1 354 ? -28.399 24.817 -45.904 1.00 31.81 354 HIS A O 1
ATOM 2815 N N . THR A 1 355 ? -28.758 26.513 -47.330 1.00 28.56 355 THR A N 1
ATOM 2816 C CA . THR A 1 355 ? -28.685 27.770 -46.570 1.00 28.56 355 THR A CA 1
ATOM 2817 C C . THR A 1 355 ? -29.064 27.743 -45.073 1.00 28.56 355 THR A C 1
ATOM 2819 O O . THR A 1 355 ? -30.177 27.378 -44.712 1.00 28.56 355 THR A O 1
ATOM 2822 N N . ALA A 1 356 ? -28.178 28.375 -44.288 1.00 27.11 356 ALA A N 1
ATOM 2823 C CA . ALA A 1 356 ? -28.419 29.190 -43.088 1.00 27.11 356 ALA A CA 1
ATOM 2824 C C . ALA A 1 356 ? -28.788 28.492 -41.756 1.00 27.11 356 ALA A C 1
ATOM 2826 O O . ALA A 1 356 ? -29.872 27.948 -41.600 1.00 27.11 356 ALA A O 1
ATOM 2827 N N . ILE A 1 357 ? -27.946 28.678 -40.724 1.00 30.48 357 ILE A N 1
ATOM 2828 C CA . ILE A 1 357 ? -28.176 29.637 -39.617 1.00 30.48 357 ILE A CA 1
ATOM 2829 C C . ILE A 1 357 ? -27.041 29.548 -38.565 1.00 30.48 357 ILE A C 1
ATOM 2831 O O . ILE A 1 357 ? -26.802 28.510 -37.961 1.00 30.48 357 ILE A O 1
ATOM 2835 N N . ALA A 1 358 ? -26.417 30.713 -38.353 1.00 28.47 358 ALA A N 1
ATOM 2836 C CA . ALA A 1 358 ? -25.829 31.279 -37.130 1.00 28.47 358 ALA A CA 1
ATOM 2837 C C . ALA A 1 358 ? -24.636 30.612 -36.410 1.00 28.47 358 ALA A C 1
ATOM 2839 O O . ALA A 1 358 ? -24.773 29.801 -35.497 1.00 28.47 358 ALA A O 1
ATOM 2840 N N . GLU A 1 359 ? -23.465 31.200 -36.674 1.00 28.00 359 GLU A N 1
ATOM 2841 C CA . GLU A 1 359 ? -22.513 31.622 -35.643 1.00 28.00 359 GLU A CA 1
ATOM 2842 C C . GLU A 1 359 ? -23.208 32.446 -34.545 1.00 28.00 359 GLU A C 1
ATOM 2844 O O . GLU A 1 359 ? -23.952 33.372 -34.857 1.00 28.00 359 GLU A O 1
ATOM 2849 N N . THR A 1 360 ? -22.927 32.150 -33.274 1.00 28.38 360 THR A N 1
ATOM 2850 C CA . THR A 1 360 ? -22.492 33.071 -32.194 1.00 28.38 360 THR A CA 1
ATOM 2851 C C . THR A 1 360 ? -22.927 32.534 -30.835 1.00 28.38 360 THR A C 1
ATOM 2853 O O . THR A 1 360 ? -24.117 32.406 -30.566 1.00 28.38 360 THR A O 1
ATOM 2856 N N . ARG A 1 361 ? -21.948 32.306 -29.950 1.00 27.47 361 ARG A N 1
ATOM 2857 C CA . ARG A 1 361 ? -21.917 32.742 -28.537 1.00 27.47 361 ARG A CA 1
ATOM 2858 C C . ARG A 1 361 ? -20.819 31.974 -27.808 1.00 27.47 361 ARG A C 1
ATOM 2860 O O . ARG A 1 361 ? -21.009 30.812 -27.504 1.00 27.47 361 ARG A O 1
ATOM 2867 N N . TYR A 1 362 ? -19.694 32.637 -27.550 1.00 28.97 362 TYR A N 1
ATOM 2868 C CA . TYR A 1 362 ? -19.074 32.738 -26.222 1.00 28.97 362 TYR A CA 1
ATOM 2869 C C . TYR A 1 362 ? -18.007 33.846 -26.278 1.00 28.97 362 TYR A C 1
ATOM 2871 O O . TYR A 1 362 ? -16.853 33.643 -26.641 1.00 28.97 362 TYR A O 1
ATOM 2879 N N . ARG A 1 363 ? -18.457 35.062 -25.959 1.00 29.42 363 ARG A N 1
ATOM 2880 C CA . ARG A 1 363 ? -17.680 36.102 -25.281 1.00 29.42 363 ARG A CA 1
ATOM 2881 C C . ARG A 1 363 ? -18.593 36.628 -24.180 1.00 29.42 363 ARG A C 1
ATOM 2883 O O . ARG A 1 363 ? -19.567 37.304 -24.499 1.00 29.42 363 ARG A O 1
ATOM 2890 N N . ILE A 1 364 ? -18.328 36.201 -22.951 1.00 37.78 364 ILE A N 1
ATOM 2891 C CA . ILE A 1 364 ? -18.095 36.973 -21.717 1.00 37.78 364 ILE A CA 1
ATOM 2892 C C . ILE A 1 364 ? -17.479 35.974 -20.742 1.00 37.78 364 ILE A C 1
ATOM 2894 O O . ILE A 1 364 ? -18.040 34.858 -20.642 1.00 37.78 364 ILE A O 1
#

Foldseek 3Di:
DDDDDDQDALVLLLVLLVLQLVVCVVVVHASLLSLLQLVCVLVVHDHPPSPLPDHPDPSSVSNNCLSPDPDPNSVLSNVVSSLVSLLVRPDEDALACVLVDPDRLSRNSNNLSCQCPVCVPDFAEHEDALVSLLPDDPSVLSSVLVSCQPRQGQYEDDDELADDPCNVSSLVSLLSNLVSHAAAGHYEYDPHLQLRHDPSSLVSVLSSLLRHLEYACALNLVLSDDLVSLVSNLVSNLPRLSNAYYEHANNLVLSLLVDPSSVVSVLSSQARQSHQYYEHHPNPLVPHDPVSNVSSQVSNVNGNHNEYHYPDDPPVQDDDDDPHDDDGDDDDDDDDDDDDDDDDDDDDDDDDDDDDDDDDDDDD

Secondary structure (DSSP, 8-state):
---TT-PPPHHHHHHHHHHHHHHHHHTT--HHHHHHHHHHHHTT-----TTTTT---HHHHHHHHHHH---HHHHHHHHHHHHHHHHHHS----TTTGGGS---HHHHHHHHHHHHHHSTTSPPEEEEEHHHHTTS-HHHHHHHHHHHHHH--EEEEES--SSSTTHHHHHHHHHHHHHHSPTTEEEEEES--GGG--HHHHHHHHHHHTTEEEEE-TT--GGGS-HHHHHHHHHHHHH-TT--EEE-TTS-HHHHHTSHHHHHHHHHHHT-TT--EEE-TTS-GGGS-HHHHHHHHHHHHT---SEEE-----GGG-----SS--PPP-------------PPPPPPP---------------

Sequence (364 aa):
MPGPFNKFSFEECKHAIEAFLNYSQSKEIDKLASLSDLIMYYMKQPHPNTLLGESTEESVIAVKYLSSCKTQQTRSNFLYALTEACYRHAPHEPIETMLFHISYPAQIVATFHYEAITKPDDPIRFTADLDTIAQLSTEQQAILLFCIRVFAPEVTIFGNFVYGPSGAANLAELNKIVHALPVSSSLTYEKNELGQMGSEEMAVFLNSVNKSSQLILDHANLDQWSEQYWSAFVAKIEHNQSLTSLSLNKTSLKSCCLNPQKFQCILKLIALPHLKELYLHNNLLGKLPVHLFEQLREAIQKSPIAHIGLRHIPQENKGAASISGMFAHSSPHKEDDTIYDYQLDDPLQLTSEHTAIAETRYRI

pLDDT: mean 83.15, std 22.88, range [25.27, 98.69]

Nearest PDB structures (foldseek):
  1pgv-assembly1_A  TM=5.844E-01  e=3.919E-02  Caenorhabditis elegans
  8xi3-assembly1_A  TM=5.087E-01  e=5.361E-01  Mus musculus
  8glv-assembly1_Ez  TM=3.096E-01  e=2.388E-01  Chlamydomonas reinhardtii
  2gzx-assembly2_B  TM=4.283E-01  e=9.488E-01  Staphylococcus aureus subsp. aureus MW2
  3tro-assembly1_B  TM=3.375E-01  e=5.514E+00  Leishmania major strain Friedlin

Radius of gyration: 28.57 Å; Cα contacts (8 Å, |Δi|>4): 546; chains: 1; bounding box: 54×57×98 Å